Protein AF-A0A3P1XQ12-F1 (afdb_monomer)

Structure (mmCIF, N/CA/C/O backbone):
data_AF-A0A3P1XQ12-F1
#
_entry.id   AF-A0A3P1XQ12-F1
#
loop_
_atom_site.group_PDB
_atom_site.id
_atom_site.type_symbol
_atom_site.label_atom_id
_atom_site.label_alt_id
_atom_site.label_comp_id
_atom_site.label_asym_id
_atom_site.label_entity_id
_atom_site.label_seq_id
_atom_site.pdbx_PDB_ins_code
_atom_site.Cartn_x
_atom_site.Cartn_y
_atom_site.Cartn_z
_atom_site.occupancy
_atom_site.B_iso_or_equiv
_atom_site.auth_seq_id
_atom_site.auth_comp_id
_atom_site.auth_asym_id
_atom_site.auth_atom_id
_atom_site.pdbx_PDB_model_num
ATOM 1 N N . MET A 1 1 ? -6.387 -11.363 16.134 1.00 95.50 1 MET A N 1
ATOM 2 C CA . MET A 1 1 ? -5.221 -11.479 15.221 1.00 95.50 1 MET A CA 1
ATOM 3 C C . MET A 1 1 ? -5.037 -10.197 14.416 1.00 95.50 1 MET A C 1
ATOM 5 O O . MET A 1 1 ? -6.027 -9.654 13.941 1.00 95.50 1 MET A O 1
ATOM 9 N N . ASN A 1 2 ? -3.788 -9.773 14.189 1.00 98.44 2 ASN A N 1
ATOM 10 C CA . ASN A 1 2 ? -3.457 -8.636 13.323 1.00 98.44 2 ASN A CA 1
ATOM 11 C C . ASN A 1 2 ? -3.218 -9.061 11.865 1.00 98.44 2 ASN A C 1
ATOM 13 O O . ASN A 1 2 ? -2.573 -10.084 11.610 1.00 98.44 2 ASN A O 1
ATOM 17 N N . TYR A 1 3 ? -3.654 -8.237 10.912 1.00 98.69 3 TYR A N 1
ATOM 18 C CA . TYR A 1 3 ? -3.347 -8.382 9.486 1.00 98.69 3 TYR A CA 1
ATOM 19 C C . TYR A 1 3 ? -2.558 -7.191 8.955 1.00 98.69 3 TYR A C 1
ATOM 21 O O . TYR A 1 3 ? -2.768 -6.058 9.377 1.00 98.69 3 TYR A O 1
ATOM 29 N N . LEU A 1 4 ? -1.674 -7.453 7.996 1.00 98.75 4 LEU A N 1
ATOM 30 C CA . LEU A 1 4 ? -0.957 -6.433 7.239 1.00 98.75 4 LEU A CA 1
ATOM 31 C C . LEU A 1 4 ? -1.316 -6.592 5.761 1.00 98.75 4 LEU A C 1
ATOM 33 O O . LEU A 1 4 ? -0.839 -7.520 5.110 1.00 98.75 4 LEU A O 1
ATOM 37 N N . PHE A 1 5 ? -2.161 -5.710 5.238 1.00 98.75 5 PHE A N 1
ATOM 38 C CA . PHE A 1 5 ? -2.449 -5.641 3.809 1.00 98.75 5 PHE A CA 1
ATOM 39 C C . PHE A 1 5 ? -1.420 -4.746 3.144 1.00 98.75 5 PHE A C 1
ATOM 41 O O . PHE A 1 5 ? -1.256 -3.587 3.515 1.00 98.75 5 PHE A O 1
ATOM 48 N N . VAL A 1 6 ? -0.704 -5.318 2.186 1.00 98.75 6 VAL A N 1
ATOM 49 C CA . VAL A 1 6 ? 0.365 -4.652 1.452 1.00 98.75 6 VAL A CA 1
ATOM 50 C C . VAL A 1 6 ? -0.126 -4.393 0.042 1.00 98.75 6 VAL A C 1
ATOM 52 O O . VAL A 1 6 ? -0.448 -5.343 -0.674 1.00 98.75 6 VAL A O 1
ATOM 55 N N . ASP A 1 7 ? -0.137 -3.132 -0.367 1.00 98.50 7 ASP A N 1
ATOM 56 C CA . ASP A 1 7 ? -0.294 -2.775 -1.773 1.00 98.50 7 ASP A CA 1
ATOM 57 C C . ASP A 1 7 ? 0.992 -3.148 -2.522 1.00 98.50 7 ASP A C 1
ATOM 59 O O . ASP A 1 7 ? 2.046 -2.514 -2.387 1.00 98.50 7 ASP A O 1
ATOM 63 N N . GLY A 1 8 ? 0.922 -4.248 -3.270 1.00 98.19 8 GLY A N 1
ATOM 64 C CA . GLY A 1 8 ? 2.085 -4.850 -3.902 1.00 98.19 8 GLY A CA 1
ATOM 65 C C . GLY A 1 8 ? 2.679 -3.976 -5.004 1.00 98.19 8 GLY A C 1
ATOM 66 O O . GLY A 1 8 ? 3.902 -3.902 -5.149 1.00 98.19 8 GLY A O 1
ATOM 67 N N . ASN A 1 9 ? 1.838 -3.293 -5.779 1.00 97.00 9 ASN A N 1
ATOM 68 C CA . ASN A 1 9 ? 2.320 -2.426 -6.846 1.00 97.00 9 ASN A CA 1
ATOM 69 C C . ASN A 1 9 ? 2.930 -1.147 -6.253 1.00 97.00 9 ASN A C 1
ATOM 71 O O . ASN A 1 9 ? 4.055 -0.798 -6.614 1.00 97.00 9 ASN A O 1
ATOM 75 N N . SER A 1 10 ? 2.258 -0.512 -5.287 1.00 97.19 10 SER A N 1
ATOM 76 C CA . SER A 1 10 ? 2.761 0.690 -4.608 1.00 97.19 10 SER A CA 1
ATOM 77 C C . SER A 1 10 ? 4.102 0.446 -3.903 1.00 97.19 10 SER A C 1
ATOM 79 O O . SER A 1 10 ? 5.071 1.174 -4.142 1.00 97.19 10 SER A O 1
ATOM 81 N N . LEU A 1 11 ? 4.225 -0.641 -3.126 1.00 98.25 11 LEU A N 1
ATOM 82 C CA . LEU A 1 11 ? 5.488 -1.009 -2.468 1.00 98.25 11 LEU A CA 1
ATOM 83 C C . LEU A 1 11 ? 6.595 -1.351 -3.476 1.00 98.25 11 LEU A C 1
ATOM 85 O O . LEU A 1 11 ? 7.761 -0.997 -3.277 1.00 98.25 11 LEU A O 1
ATOM 89 N N . GLY A 1 12 ? 6.234 -2.031 -4.563 1.00 98.06 12 GLY A N 1
ATOM 90 C CA . GLY A 1 12 ? 7.145 -2.357 -5.653 1.00 98.06 12 GLY A CA 1
ATOM 91 C C . GLY A 1 12 ? 7.743 -1.118 -6.315 1.00 98.06 12 GLY A C 1
ATOM 92 O O . GLY A 1 12 ? 8.967 -0.995 -6.404 1.00 98.06 12 GLY A O 1
ATOM 93 N N . TYR A 1 13 ? 6.893 -0.172 -6.721 1.00 97.06 13 TYR A N 1
ATOM 94 C CA . TYR A 1 13 ? 7.322 1.087 -7.333 1.00 97.06 13 TYR A CA 1
ATOM 95 C C . TYR A 1 13 ? 8.114 1.967 -6.366 1.00 97.06 13 TYR A C 1
ATOM 97 O O . TYR A 1 13 ? 9.082 2.605 -6.783 1.00 97.06 13 TYR A O 1
ATOM 105 N N . TYR A 1 14 ? 7.752 1.982 -5.080 1.00 96.94 14 TYR A N 1
ATOM 106 C CA . TYR A 1 14 ? 8.503 2.708 -4.054 1.00 96.94 14 TYR A CA 1
ATOM 107 C C . TYR A 1 14 ? 9.962 2.239 -3.988 1.00 96.94 14 TYR A C 1
ATOM 109 O O . TYR A 1 14 ? 10.889 3.046 -4.061 1.00 96.94 14 TYR A O 1
ATOM 117 N N . HIS A 1 15 ? 10.188 0.925 -3.924 1.00 97.69 15 HIS A N 1
ATOM 118 C CA . HIS A 1 15 ? 11.549 0.397 -3.865 1.00 97.69 15 HIS A CA 1
ATOM 119 C C . HIS A 1 15 ? 12.280 0.419 -5.206 1.00 97.69 15 HIS A C 1
ATOM 121 O O . HIS A 1 15 ? 13.503 0.517 -5.222 1.00 97.69 15 HIS A O 1
ATOM 127 N N . GLN A 1 16 ? 11.565 0.397 -6.330 1.00 97.62 16 GLN A N 1
ATOM 128 C CA . GLN A 1 16 ? 12.182 0.538 -7.648 1.00 97.62 16 GLN A CA 1
ATOM 129 C C . GLN A 1 16 ? 12.865 1.899 -7.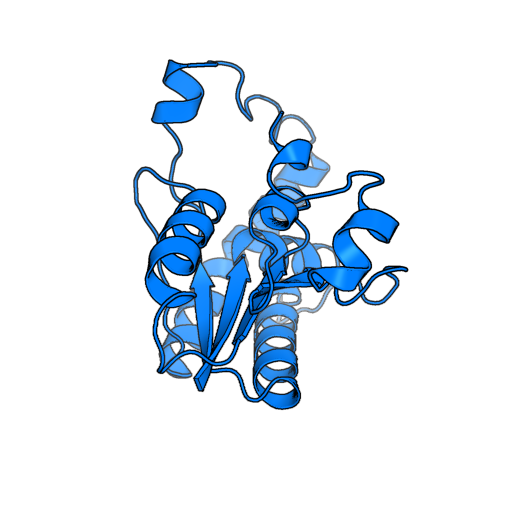857 1.00 97.62 16 GLN A C 1
ATOM 131 O O . GLN A 1 16 ? 13.839 1.986 -8.611 1.00 97.62 16 GLN A O 1
ATOM 136 N N . GLN A 1 17 ? 12.359 2.930 -7.177 1.00 95.12 17 GLN A N 1
ATOM 137 C CA . GLN A 1 17 ? 12.887 4.297 -7.169 1.00 95.12 17 GLN A CA 1
ATOM 138 C C . GLN A 1 17 ? 13.966 4.530 -6.099 1.00 95.12 17 GLN A C 1
ATOM 140 O O . GLN A 1 17 ? 14.513 5.624 -6.014 1.00 95.12 17 GLN A O 1
ATOM 145 N N . SER A 1 18 ? 14.268 3.527 -5.268 1.00 94.31 18 SER A N 1
ATOM 146 C CA . SER A 1 18 ? 15.368 3.602 -4.300 1.00 94.31 18 SER A CA 1
ATOM 147 C C . SER A 1 18 ? 16.733 3.464 -4.985 1.00 94.31 18 SER A C 1
ATOM 149 O O . SER A 1 18 ? 16.817 3.157 -6.179 1.00 94.31 18 SER A O 1
ATOM 151 N N . ASP A 1 19 ? 17.805 3.634 -4.206 1.00 95.06 19 ASP A N 1
ATOM 152 C CA . ASP A 1 19 ? 19.175 3.388 -4.660 1.00 95.06 19 ASP A CA 1
ATOM 153 C C . ASP A 1 19 ? 19.294 2.036 -5.372 1.00 95.06 19 ASP A C 1
ATOM 155 O O . ASP A 1 19 ? 18.818 1.000 -4.892 1.00 95.06 19 ASP A O 1
ATOM 159 N N . LYS A 1 20 ? 19.929 2.058 -6.546 1.00 95.12 20 LYS A N 1
ATOM 160 C CA . LYS A 1 20 ? 20.020 0.891 -7.420 1.00 95.12 20 LYS A CA 1
ATOM 161 C C . LYS A 1 20 ? 20.898 -0.186 -6.798 1.00 95.12 20 LYS A C 1
ATOM 163 O O . LYS A 1 20 ? 22.052 0.052 -6.446 1.00 95.12 20 LYS A O 1
ATOM 168 N N . LEU A 1 21 ? 20.357 -1.396 -6.730 1.00 97.56 21 LEU A N 1
ATOM 169 C CA . LEU A 1 21 ? 21.072 -2.601 -6.326 1.00 97.56 21 LEU A CA 1
ATOM 170 C C . LEU A 1 21 ? 21.120 -3.542 -7.520 1.00 97.56 21 LEU A C 1
ATOM 172 O O . LEU A 1 21 ? 20.145 -3.632 -8.259 1.00 97.56 21 LEU A O 1
ATOM 176 N N . HIS A 1 22 ? 22.220 -4.271 -7.681 1.00 96.50 22 HIS A N 1
ATOM 177 C CA . HIS A 1 22 ? 22.426 -5.136 -8.838 1.00 96.50 22 HIS A CA 1
ATOM 178 C C . HIS A 1 22 ? 22.827 -6.550 -8.423 1.00 96.50 22 HIS A C 1
ATOM 180 O O . HIS A 1 22 ? 23.546 -6.748 -7.442 1.00 96.50 22 HIS A O 1
ATOM 186 N N . ASN A 1 23 ? 22.383 -7.527 -9.208 1.00 95.44 23 ASN A N 1
ATOM 187 C CA . ASN A 1 23 ? 22.924 -8.879 -9.236 1.00 95.44 23 ASN A CA 1
ATOM 188 C C . ASN A 1 23 ? 23.320 -9.201 -10.684 1.00 95.44 23 ASN A C 1
ATOM 190 O O . ASN A 1 23 ? 22.462 -9.523 -11.510 1.00 95.44 23 ASN A O 1
ATOM 194 N N . GLY A 1 24 ? 24.608 -9.054 -11.002 1.00 94.56 24 GLY A N 1
ATOM 195 C CA . GLY A 1 24 ? 25.057 -8.968 -12.393 1.00 94.56 24 GLY A CA 1
ATOM 196 C C . GLY A 1 24 ? 24.428 -7.754 -13.083 1.00 94.56 24 GLY A C 1
ATOM 197 O O . GLY A 1 24 ? 24.399 -6.670 -12.512 1.00 94.56 24 GLY A O 1
ATOM 198 N N . GLU A 1 25 ? 23.870 -7.959 -14.274 1.00 92.62 25 GLU A N 1
ATOM 199 C CA . GLU A 1 25 ? 23.208 -6.907 -15.066 1.00 92.62 25 GLU A CA 1
ATOM 200 C C . GLU A 1 25 ? 21.772 -6.591 -14.604 1.00 92.62 25 GLU A C 1
ATOM 202 O O . GLU A 1 25 ? 21.144 -5.658 -15.098 1.00 92.62 25 GLU A O 1
ATOM 207 N N . MET A 1 26 ? 21.207 -7.380 -13.683 1.00 94.69 26 MET A N 1
ATOM 208 C CA . MET A 1 26 ? 19.815 -7.225 -13.261 1.00 94.69 26 MET A CA 1
ATOM 209 C C . MET A 1 26 ? 19.703 -6.309 -12.039 1.00 94.69 26 MET A C 1
ATOM 211 O O . MET A 1 26 ? 20.304 -6.576 -10.997 1.00 94.69 26 MET A O 1
ATOM 215 N N . GLU A 1 27 ? 18.860 -5.280 -12.141 1.00 96.88 27 GLU A N 1
ATOM 216 C CA . GLU A 1 27 ? 18.399 -4.494 -10.994 1.00 96.88 27 GLU A 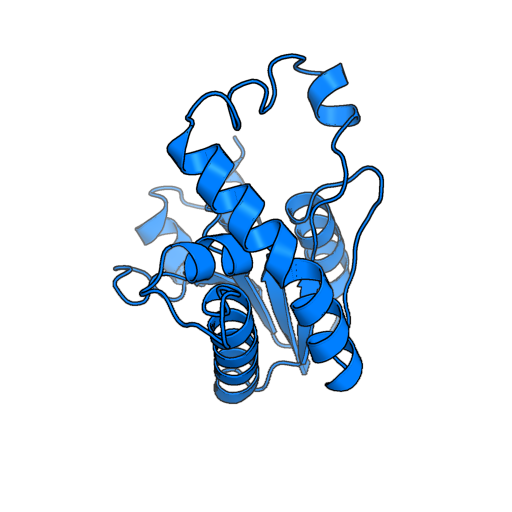CA 1
ATOM 217 C C . GLU A 1 27 ? 17.596 -5.366 -10.007 1.00 96.88 27 GLU A C 1
ATOM 219 O O . GLU A 1 27 ? 16.730 -6.148 -10.410 1.00 96.88 27 GLU A O 1
ATOM 224 N N . VAL A 1 28 ? 17.859 -5.223 -8.705 1.00 97.94 28 VAL A N 1
ATOM 225 C CA . VAL A 1 28 ? 17.236 -6.030 -7.633 1.00 97.94 28 VAL A CA 1
ATOM 226 C C . VAL A 1 28 ? 16.734 -5.208 -6.439 1.00 97.94 28 VAL A C 1
ATOM 228 O O . VAL A 1 28 ? 16.278 -5.783 -5.447 1.00 97.94 28 VAL A O 1
ATOM 231 N N . GLN A 1 29 ? 16.796 -3.873 -6.494 1.00 98.31 29 GLN A N 1
ATOM 232 C CA . GLN A 1 29 ? 16.386 -3.005 -5.380 1.00 98.31 29 GLN A CA 1
ATOM 233 C C . GLN A 1 29 ? 14.904 -3.133 -5.018 1.00 98.31 29 GLN A C 1
ATOM 235 O O . GLN A 1 29 ? 14.579 -3.146 -3.828 1.00 98.31 29 GLN A O 1
ATOM 240 N N . ALA A 1 30 ? 14.014 -3.301 -6.003 1.00 98.38 30 ALA A N 1
ATOM 241 C CA . ALA A 1 30 ? 12.595 -3.504 -5.737 1.00 98.38 30 ALA A CA 1
ATOM 242 C C . ALA A 1 30 ? 12.385 -4.842 -5.031 1.00 98.38 30 ALA A C 1
ATOM 244 O O . ALA A 1 30 ? 11.727 -4.895 -3.998 1.00 98.38 30 ALA A O 1
ATOM 245 N N . ALA A 1 31 ? 13.015 -5.908 -5.527 1.00 98.38 31 ALA A N 1
ATOM 246 C CA . ALA A 1 31 ? 12.926 -7.236 -4.933 1.00 98.38 31 ALA A CA 1
ATOM 247 C C . ALA A 1 31 ? 13.454 -7.275 -3.488 1.00 98.38 31 ALA A C 1
ATOM 249 O O . ALA A 1 31 ? 12.773 -7.764 -2.583 1.00 98.38 31 ALA A O 1
ATOM 250 N N . PHE A 1 32 ? 14.644 -6.717 -3.259 1.00 98.25 32 PHE A N 1
ATOM 251 C CA . PHE A 1 32 ? 15.268 -6.661 -1.940 1.00 98.25 32 PHE A CA 1
ATOM 252 C C . PHE A 1 32 ? 14.466 -5.799 -0.959 1.00 98.25 32 PHE A C 1
ATOM 254 O O . PHE A 1 32 ? 14.154 -6.236 0.155 1.00 98.25 32 PHE A O 1
ATOM 261 N N . GLY A 1 33 ? 14.113 -4.581 -1.378 1.00 98.00 33 GLY A N 1
ATOM 262 C CA . GLY A 1 33 ? 13.361 -3.631 -0.572 1.00 98.00 33 GLY A CA 1
ATOM 263 C C . GLY A 1 33 ? 11.988 -4.169 -0.187 1.00 98.00 33 GLY A C 1
ATOM 264 O O . GLY A 1 33 ? 11.644 -4.156 0.993 1.00 98.00 33 GLY A O 1
ATOM 265 N N . PHE A 1 34 ? 11.259 -4.745 -1.147 1.00 98.62 34 PHE A N 1
ATOM 266 C CA . PHE A 1 34 ? 9.925 -5.302 -0.937 1.00 98.62 34 PHE A CA 1
ATOM 267 C C . PHE A 1 34 ? 9.915 -6.350 0.181 1.00 98.62 34 PHE A C 1
ATOM 269 O O . PHE A 1 34 ? 9.205 -6.197 1.176 1.00 98.62 34 PHE A O 1
ATOM 276 N N . VAL A 1 35 ? 10.754 -7.387 0.072 1.00 98.25 35 VAL A N 1
ATOM 277 C CA . VAL A 1 35 ? 10.815 -8.465 1.076 1.00 98.25 35 VAL A CA 1
ATOM 278 C C . VAL A 1 35 ? 11.252 -7.916 2.437 1.00 98.25 35 VAL A C 1
ATOM 280 O O . VAL A 1 35 ? 10.681 -8.276 3.470 1.00 98.25 35 VAL A O 1
ATOM 283 N N . LYS A 1 36 ? 12.238 -7.006 2.454 1.00 97.81 36 LYS A N 1
ATOM 284 C CA . LYS A 1 36 ? 12.715 -6.352 3.680 1.00 97.81 36 LYS A CA 1
ATOM 285 C C . LYS A 1 36 ? 11.595 -5.574 4.375 1.00 97.81 36 LYS A C 1
ATOM 287 O O . LYS A 1 36 ? 11.471 -5.670 5.597 1.00 97.81 36 LYS A O 1
ATOM 292 N N . ASN A 1 37 ? 10.801 -4.816 3.622 1.00 97.50 37 ASN A N 1
ATOM 293 C CA . ASN A 1 37 ? 9.751 -3.956 4.158 1.00 97.50 37 ASN A CA 1
ATOM 294 C C . ASN A 1 37 ? 8.571 -4.781 4.688 1.00 97.50 37 ASN A C 1
ATOM 296 O O . ASN A 1 37 ? 8.191 -4.606 5.846 1.00 97.50 37 ASN A O 1
ATOM 300 N N . VAL A 1 38 ? 8.094 -5.769 3.917 1.00 98.50 38 VAL A N 1
ATOM 301 C CA . VAL A 1 38 ? 7.038 -6.693 4.371 1.00 98.50 38 VAL A CA 1
ATOM 302 C C . VAL A 1 38 ? 7.459 -7.411 5.652 1.00 98.50 38 VAL A C 1
ATOM 304 O O . VAL A 1 38 ? 6.701 -7.426 6.621 1.00 98.50 38 VAL A O 1
ATOM 307 N N . ARG A 1 39 ? 8.687 -7.950 5.706 1.00 98.06 39 ARG A N 1
ATOM 308 C CA . ARG A 1 39 ? 9.207 -8.620 6.909 1.00 98.06 39 ARG A CA 1
ATOM 309 C C . ARG A 1 39 ? 9.257 -7.676 8.109 1.00 98.06 39 ARG A C 1
ATOM 311 O O . ARG A 1 39 ? 8.862 -8.072 9.202 1.00 98.06 39 ARG A O 1
ATOM 318 N N . ARG A 1 40 ? 9.760 -6.450 7.918 1.00 97.56 40 ARG A N 1
ATOM 319 C CA . ARG A 1 40 ? 9.860 -5.443 8.985 1.00 97.56 40 ARG A CA 1
ATOM 320 C C . ARG A 1 40 ? 8.485 -5.167 9.581 1.00 97.56 40 ARG A C 1
ATOM 322 O O . ARG A 1 40 ? 8.326 -5.365 10.780 1.00 97.56 40 ARG A O 1
ATOM 329 N N . TYR A 1 41 ? 7.513 -4.760 8.763 1.00 97.88 41 TYR A N 1
ATOM 330 C CA . TYR A 1 41 ? 6.181 -4.385 9.246 1.00 97.88 41 TYR A CA 1
ATOM 331 C C . TYR A 1 41 ? 5.409 -5.566 9.826 1.00 97.88 41 TYR A C 1
ATOM 333 O O . TYR A 1 41 ? 4.828 -5.427 10.897 1.00 97.88 41 TYR A O 1
ATOM 341 N N . ALA A 1 42 ? 5.470 -6.745 9.201 1.00 98.12 42 ALA A N 1
ATOM 342 C CA . ALA A 1 42 ? 4.864 -7.948 9.768 1.00 98.12 42 ALA A CA 1
ATOM 343 C C . ALA A 1 42 ? 5.432 -8.261 11.165 1.00 98.12 42 ALA A C 1
ATOM 345 O O . ALA A 1 42 ? 4.679 -8.599 12.077 1.00 98.12 42 ALA A O 1
ATOM 346 N N . SER A 1 43 ? 6.747 -8.091 11.350 1.00 97.88 43 SER A N 1
ATOM 347 C CA . SER A 1 43 ? 7.412 -8.324 12.634 1.00 97.88 43 SER A CA 1
ATOM 348 C C . SER A 1 43 ? 7.036 -7.288 13.691 1.00 97.88 43 SER A C 1
ATOM 350 O O . SER A 1 43 ? 6.704 -7.682 14.803 1.00 97.88 43 SER A O 1
ATOM 352 N N . ILE A 1 44 ? 7.112 -5.988 13.383 1.00 97.44 44 ILE A N 1
ATOM 353 C CA . ILE A 1 44 ? 6.876 -4.934 14.387 1.00 97.44 44 ILE A CA 1
ATOM 354 C C . ILE A 1 44 ? 5.398 -4.803 14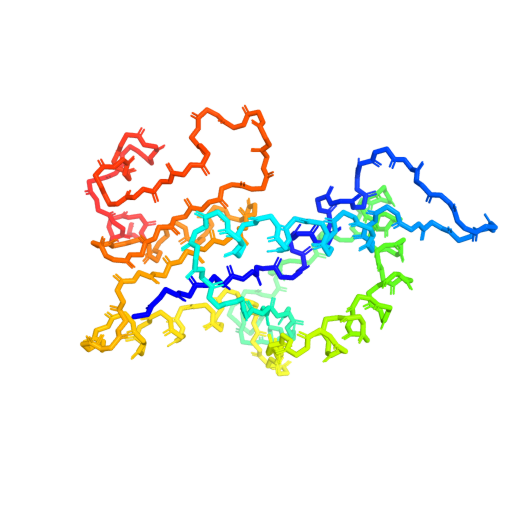.774 1.00 97.44 44 ILE A C 1
ATOM 356 O O . ILE A 1 44 ? 5.098 -4.405 15.892 1.00 97.44 44 ILE A O 1
ATOM 360 N N . LEU A 1 45 ? 4.480 -5.159 13.871 1.00 97.69 45 LEU A N 1
ATOM 361 C CA . LEU A 1 45 ? 3.033 -5.099 14.102 1.00 97.69 45 LEU A CA 1
ATOM 362 C C . LEU A 1 45 ? 2.456 -6.438 14.584 1.00 97.69 45 LEU A C 1
ATOM 364 O O . LEU A 1 45 ? 1.248 -6.543 14.803 1.00 97.69 45 LEU A O 1
ATOM 368 N N . HIS A 1 46 ? 3.292 -7.478 14.695 1.00 98.00 46 HIS A N 1
ATOM 369 C CA . HIS A 1 46 ? 2.866 -8.856 14.959 1.00 98.00 46 HIS A CA 1
ATOM 370 C C . HIS A 1 46 ? 1.703 -9.293 14.048 1.00 98.00 46 HIS A C 1
ATOM 372 O O . HIS A 1 46 ? 0.738 -9.919 14.486 1.00 98.00 46 HIS A O 1
ATOM 378 N N . ALA A 1 47 ? 1.781 -8.912 12.772 1.00 98.31 47 ALA A N 1
ATOM 379 C CA . ALA A 1 47 ? 0.684 -8.995 11.820 1.00 98.31 47 ALA A CA 1
ATOM 380 C C . ALA A 1 47 ? 0.959 -10.030 10.732 1.00 98.31 47 ALA A C 1
ATOM 382 O O . ALA A 1 47 ? 2.073 -10.133 10.214 1.00 98.31 47 ALA A O 1
ATOM 383 N N . ARG A 1 48 ? -0.078 -10.774 10.337 1.00 98.31 48 ARG A N 1
ATOM 384 C CA . ARG A 1 48 ? -0.001 -11.706 9.211 1.00 98.31 48 ARG A CA 1
ATOM 385 C C . ARG A 1 48 ? -0.066 -10.924 7.892 1.00 98.31 48 ARG A C 1
ATOM 387 O O . ARG A 1 48 ? -1.104 -10.314 7.625 1.00 98.31 48 ARG A O 1
ATOM 394 N N . PRO A 1 49 ? 0.987 -10.945 7.054 1.00 98.50 49 PRO A N 1
ATOM 395 C CA . PRO A 1 49 ? 0.980 -10.209 5.800 1.00 98.50 49 PRO A CA 1
ATOM 396 C C . PRO A 1 49 ? 0.105 -10.883 4.739 1.00 98.50 49 PRO A C 1
ATOM 398 O O . PRO A 1 49 ? 0.053 -12.113 4.629 1.00 98.50 49 PRO A O 1
ATOM 401 N N . MET A 1 50 ? -0.540 -10.053 3.927 1.00 98.50 50 MET A N 1
ATOM 402 C CA . MET A 1 50 ? -1.226 -10.416 2.695 1.00 98.50 50 MET A CA 1
ATOM 403 C C . MET A 1 50 ? -0.936 -9.343 1.649 1.00 98.50 50 MET A C 1
ATOM 405 O O . MET A 1 50 ? -1.094 -8.156 1.921 1.00 98.50 50 MET A O 1
ATOM 409 N N . ILE A 1 51 ? -0.498 -9.756 0.464 1.00 98.75 51 ILE A N 1
ATOM 410 C CA . ILE A 1 51 ? -0.172 -8.827 -0.620 1.00 98.75 51 ILE A CA 1
ATOM 411 C C . ILE A 1 51 ? -1.345 -8.758 -1.586 1.00 98.75 51 ILE A C 1
ATOM 413 O O . ILE A 1 51 ? -1.834 -9.795 -2.040 1.00 98.75 51 ILE A O 1
ATOM 417 N N . LEU A 1 52 ? -1.764 -7.540 -1.905 1.00 98.56 52 LEU A N 1
ATOM 418 C CA . LEU A 1 52 ? -2.817 -7.242 -2.863 1.00 98.56 52 LEU A CA 1
ATOM 419 C C . LEU A 1 52 ? -2.159 -6.667 -4.117 1.00 98.56 52 LEU A C 1
ATOM 421 O O . LEU A 1 52 ? -1.414 -5.691 -4.045 1.00 98.56 52 LEU A O 1
ATOM 425 N N . TRP A 1 53 ? -2.377 -7.316 -5.254 1.00 97.88 53 TRP A N 1
ATOM 426 C CA . TRP A 1 53 ? -1.802 -6.933 -6.537 1.00 97.88 53 TRP A CA 1
ATOM 427 C C . TRP A 1 53 ? -2.875 -6.349 -7.448 1.00 97.88 53 TRP A C 1
ATOM 429 O O . TRP A 1 53 ? -3.988 -6.875 -7.499 1.00 97.88 53 TRP A O 1
ATOM 439 N N . ASP A 1 54 ? -2.505 -5.332 -8.226 1.00 94.81 54 ASP A N 1
ATOM 440 C CA . ASP A 1 54 ? -3.390 -4.793 -9.257 1.00 94.81 54 ASP A CA 1
ATOM 441 C C . ASP A 1 54 ? -3.708 -5.839 -10.324 1.00 94.81 54 ASP A C 1
ATOM 443 O O . ASP A 1 54 ? -2.805 -6.445 -10.921 1.00 94.81 54 ASP A O 1
ATOM 447 N N . GLY A 1 55 ? -5.004 -5.994 -10.578 1.00 90.88 55 GLY A N 1
ATOM 448 C CA . GLY A 1 55 ? -5.552 -6.531 -11.809 1.00 90.88 55 GLY A CA 1
ATOM 449 C C . GLY A 1 55 ? -5.776 -5.462 -12.868 1.00 90.88 55 GLY A C 1
ATOM 450 O O . GLY A 1 55 ? -5.161 -4.396 -12.864 1.00 90.88 55 GLY A O 1
ATOM 451 N N . PHE A 1 56 ? -6.689 -5.758 -13.787 1.00 81.88 56 PHE A N 1
ATOM 452 C CA . PHE A 1 56 ? -7.183 -4.801 -14.766 1.00 81.88 56 PHE A CA 1
ATOM 453 C C . PHE A 1 56 ? -8.484 -4.156 -14.272 1.00 81.88 56 PHE A C 1
ATOM 455 O O . PHE A 1 56 ? -9.227 -4.770 -13.518 1.00 81.88 56 PHE A O 1
ATOM 462 N N . SER A 1 57 ? -8.774 -2.923 -14.690 1.00 75.44 57 SER A N 1
ATOM 463 C CA . SER A 1 57 ? -9.890 -2.121 -14.161 1.00 75.44 57 SER A CA 1
ATOM 464 C C . SER A 1 57 ? -10.830 -1.685 -15.286 1.00 75.44 57 SER A C 1
ATOM 466 O O . SER A 1 57 ? -10.963 -0.497 -15.583 1.00 75.44 57 SER A O 1
ATOM 468 N N . ASP A 1 58 ? -11.463 -2.658 -15.948 1.00 76.38 58 ASP A N 1
ATOM 469 C CA . ASP A 1 58 ? -12.373 -2.391 -17.077 1.00 76.38 58 ASP A CA 1
ATOM 470 C C . ASP A 1 58 ? -13.563 -1.531 -16.639 1.00 76.38 58 ASP A C 1
ATOM 472 O O . ASP A 1 58 ? -13.873 -0.524 -17.266 1.00 76.38 58 ASP A O 1
ATOM 476 N N . LYS A 1 59 ? -14.131 -1.828 -15.464 1.00 84.69 59 LYS A N 1
ATOM 477 C CA . LYS A 1 59 ? -15.298 -1.115 -14.925 1.00 84.69 59 LYS A CA 1
ATOM 478 C C . LYS A 1 59 ? -15.064 0.390 -14.789 1.00 84.69 59 LYS A C 1
ATOM 480 O O . LYS A 1 59 ? -15.941 1.174 -15.122 1.00 84.69 59 LYS A O 1
ATOM 485 N N . ARG A 1 60 ? -13.890 0.821 -14.306 1.00 87.06 60 ARG A N 1
ATOM 486 C CA . ARG A 1 60 ? -13.594 2.259 -14.161 1.00 87.06 60 ARG A CA 1
ATOM 487 C C . ARG A 1 60 ? -13.459 2.947 -15.517 1.00 87.06 60 ARG A C 1
ATOM 489 O O . ARG A 1 60 ? -13.894 4.085 -15.645 1.00 87.06 60 ARG A O 1
ATOM 496 N N . ARG A 1 61 ? -12.911 2.254 -16.519 1.00 85.62 61 ARG A N 1
ATOM 497 C CA . ARG A 1 61 ? -12.802 2.759 -17.895 1.00 85.62 61 ARG A CA 1
ATOM 498 C C . ARG A 1 61 ? -14.151 2.805 -18.608 1.00 85.62 61 ARG A C 1
ATOM 500 O O . ARG A 1 61 ? -14.366 3.719 -19.395 1.00 85.62 61 ARG A O 1
ATOM 507 N N . ASP A 1 62 ? -15.069 1.898 -18.281 1.00 88.12 62 ASP A N 1
ATOM 508 C CA . ASP A 1 62 ? -16.446 1.953 -18.785 1.00 88.12 62 ASP A CA 1
ATOM 509 C C . ASP A 1 62 ? -17.169 3.226 -18.307 1.00 88.12 62 ASP A C 1
ATOM 511 O O . ASP A 1 62 ? -17.910 3.842 -19.071 1.00 88.12 62 ASP A O 1
ATOM 515 N N . PHE A 1 63 ? -16.933 3.651 -17.057 1.00 89.56 63 PHE A N 1
ATOM 516 C CA . PHE A 1 63 ? -17.505 4.890 -16.509 1.00 89.56 63 PHE A CA 1
ATOM 517 C C . PHE A 1 63 ? -16.739 6.151 -16.923 1.00 89.56 63 PHE A C 1
ATOM 519 O O . PHE A 1 63 ? -17.352 7.183 -17.196 1.00 89.56 63 PHE A O 1
ATOM 526 N N . TYR A 1 64 ? -15.409 6.088 -16.950 1.00 90.06 64 TYR A N 1
ATOM 527 C CA . TYR A 1 64 ? -14.535 7.198 -17.314 1.00 90.06 64 TYR A CA 1
ATOM 528 C C . TYR A 1 64 ? -13.381 6.686 -18.196 1.00 90.06 64 TYR A C 1
ATOM 530 O O . TYR A 1 64 ? -12.360 6.235 -17.673 1.00 90.06 64 TYR A O 1
ATOM 538 N N . PRO A 1 65 ? -13.513 6.748 -19.536 1.00 89.00 65 PRO A N 1
ATOM 539 C CA . PRO A 1 65 ? -12.550 6.148 -20.468 1.00 89.00 65 PRO A CA 1
ATOM 540 C C . PRO A 1 65 ? -11.106 6.643 -20.332 1.00 89.00 65 PRO A C 1
ATOM 542 O O . PRO A 1 65 ? -10.167 5.895 -20.594 1.00 89.00 65 PRO A O 1
ATOM 545 N N . GLU A 1 66 ? -10.912 7.881 -19.879 1.00 88.94 66 GLU A N 1
ATOM 546 C CA . GLU A 1 66 ? -9.587 8.480 -19.664 1.00 88.94 66 GLU A CA 1
ATOM 547 C C . GLU A 1 66 ? -8.935 8.036 -18.339 1.00 88.94 66 GLU A C 1
ATOM 549 O O . GLU A 1 66 ? -7.812 8.437 -18.014 1.00 88.94 66 GLU A O 1
ATOM 554 N N . TYR A 1 67 ? -9.602 7.175 -17.561 1.00 87.81 67 TYR A N 1
ATOM 555 C CA . TYR A 1 67 ? -9.088 6.680 -16.291 1.00 87.81 67 TYR A CA 1
ATOM 556 C C . TYR A 1 67 ? -7.729 5.986 -16.459 1.00 87.81 67 TYR A C 1
ATOM 558 O O . TYR A 1 67 ? -7.599 4.937 -17.101 1.00 87.81 67 TYR A O 1
ATOM 566 N N . LYS A 1 68 ? -6.706 6.579 -15.830 1.00 83.50 68 LYS A N 1
ATOM 567 C CA . LYS A 1 68 ? -5.296 6.157 -15.890 1.00 83.50 68 LYS A CA 1
ATOM 568 C C . LYS A 1 68 ? -4.700 6.134 -17.310 1.00 83.50 68 LYS A C 1
ATOM 570 O O . LYS A 1 68 ? -3.648 5.521 -17.481 1.00 83.50 68 LYS A O 1
ATOM 575 N N . ALA A 1 69 ? -5.310 6.800 -18.297 1.00 83.31 69 ALA A N 1
ATOM 576 C CA . ALA A 1 69 ? -4.837 6.788 -19.687 1.00 83.31 69 ALA A CA 1
ATOM 577 C C . ALA A 1 69 ? -3.405 7.339 -19.824 1.00 83.31 69 ALA A C 1
ATOM 579 O O . ALA A 1 69 ? -2.582 6.733 -20.498 1.00 83.31 69 ALA A O 1
ATOM 580 N N . ASN A 1 70 ? -3.076 8.391 -19.070 1.00 82.25 70 ASN A N 1
ATOM 581 C CA . ASN A 1 70 ? -1.795 9.101 -19.189 1.00 82.25 70 ASN A CA 1
ATOM 582 C C . ASN A 1 70 ? -0.687 8.550 -18.269 1.00 82.25 70 ASN A C 1
ATOM 584 O O . ASN A 1 70 ? 0.370 9.159 -18.113 1.00 82.25 70 ASN A O 1
ATOM 588 N N . ARG A 1 71 ? -0.909 7.415 -17.585 1.00 77.81 71 ARG A N 1
ATOM 589 C CA . ARG A 1 71 ? 0.052 6.893 -16.589 1.00 77.81 71 ARG A CA 1
ATOM 590 C C . ARG A 1 71 ? 1.374 6.414 -17.197 1.00 77.81 71 ARG A C 1
ATOM 592 O O . ARG A 1 71 ? 2.311 6.192 -16.427 1.00 77.81 71 ARG A O 1
ATOM 599 N N . ASP A 1 72 ? 1.424 6.206 -18.508 1.00 77.38 72 ASP A N 1
ATOM 600 C CA . ASP A 1 72 ? 2.589 5.704 -19.246 1.00 77.38 72 ASP A CA 1
ATOM 601 C C . ASP A 1 72 ? 3.146 6.728 -20.251 1.00 77.38 72 ASP A C 1
ATOM 603 O O . ASP A 1 72 ? 4.055 6.395 -21.013 1.00 77.38 72 ASP A O 1
ATOM 607 N N . ASP A 1 73 ? 2.635 7.964 -20.237 1.00 86.69 73 ASP A N 1
ATOM 608 C CA . ASP A 1 73 ? 3.069 9.024 -21.159 1.00 86.69 73 ASP A CA 1
ATOM 609 C C . ASP A 1 73 ? 4.450 9.579 -20.792 1.00 86.69 73 ASP A C 1
ATOM 611 O O . ASP A 1 73 ? 5.199 10.023 -21.661 1.00 86.69 73 ASP A O 1
ATOM 615 N N . ASP A 1 74 ? 4.803 9.528 -19.505 1.00 89.44 74 ASP A N 1
ATOM 616 C CA . ASP A 1 74 ? 6.116 9.922 -19.005 1.00 89.44 74 ASP A CA 1
ATOM 617 C C . ASP A 1 74 ? 7.142 8.782 -19.226 1.00 89.44 74 ASP A C 1
ATOM 619 O O . ASP A 1 74 ? 6.995 7.693 -18.648 1.00 89.44 74 ASP A O 1
ATOM 623 N N . PRO A 1 75 ? 8.203 9.006 -20.032 1.00 90.75 75 PRO A N 1
ATOM 624 C CA . PRO A 1 75 ? 9.231 8.002 -20.304 1.00 90.75 75 PRO A CA 1
ATOM 625 C C . PRO A 1 75 ? 9.965 7.494 -19.057 1.00 90.75 75 PRO A C 1
ATOM 627 O O . PRO A 1 75 ? 10.312 6.309 -18.996 1.00 90.75 75 PRO A O 1
ATOM 630 N N . ASP A 1 76 ? 10.190 8.351 -18.059 1.00 90.31 76 ASP A N 1
ATOM 631 C CA . ASP A 1 76 ? 10.893 7.974 -16.830 1.00 90.31 76 ASP A CA 1
ATOM 632 C C . ASP A 1 76 ? 10.011 7.066 -15.970 1.00 90.31 76 ASP A C 1
ATOM 634 O O . ASP A 1 76 ? 10.471 6.038 -15.456 1.00 90.31 76 ASP A O 1
ATOM 638 N N . MET A 1 77 ? 8.711 7.369 -15.899 1.00 88.81 77 MET A N 1
ATOM 639 C CA . MET A 1 77 ? 7.730 6.503 -15.241 1.00 88.81 77 MET A CA 1
ATOM 640 C C . MET A 1 77 ? 7.600 5.156 -15.944 1.00 88.81 77 MET A C 1
ATOM 642 O O . MET A 1 77 ? 7.542 4.117 -15.277 1.00 88.81 77 MET A O 1
ATOM 646 N N . LYS A 1 78 ? 7.599 5.145 -17.279 1.00 91.94 78 LYS A N 1
ATOM 647 C CA . LYS A 1 78 ? 7.568 3.908 -18.061 1.00 91.94 78 LYS A CA 1
ATOM 648 C C . LYS A 1 78 ? 8.798 3.042 -17.776 1.00 91.94 78 LYS A C 1
ATOM 650 O O . LYS A 1 78 ? 8.646 1.873 -17.424 1.00 91.94 78 LYS A O 1
ATOM 655 N N . LYS A 1 79 ? 10.002 3.621 -17.819 1.00 91.94 79 LYS A N 1
ATOM 656 C CA . LYS A 1 79 ? 11.256 2.913 -17.512 1.00 91.94 79 LYS A CA 1
ATOM 657 C C . LYS A 1 79 ? 11.280 2.380 -16.076 1.00 91.94 79 LYS A C 1
ATOM 659 O O . LYS A 1 79 ? 11.735 1.262 -15.830 1.00 91.94 79 LYS A O 1
ATOM 664 N N . MET A 1 80 ? 10.765 3.157 -15.122 1.00 94.25 80 MET A N 1
ATOM 665 C CA . MET A 1 80 ? 10.604 2.724 -13.733 1.00 94.25 80 MET A CA 1
ATOM 666 C C . MET A 1 80 ? 9.702 1.483 -13.652 1.00 94.25 80 MET A C 1
ATOM 668 O O . MET A 1 80 ? 10.114 0.468 -13.083 1.00 94.25 80 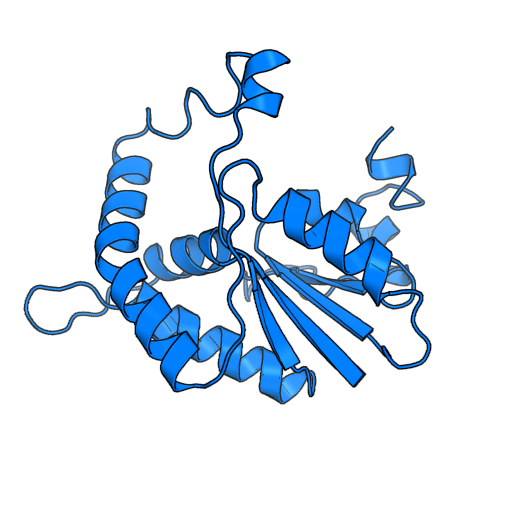MET A O 1
ATOM 672 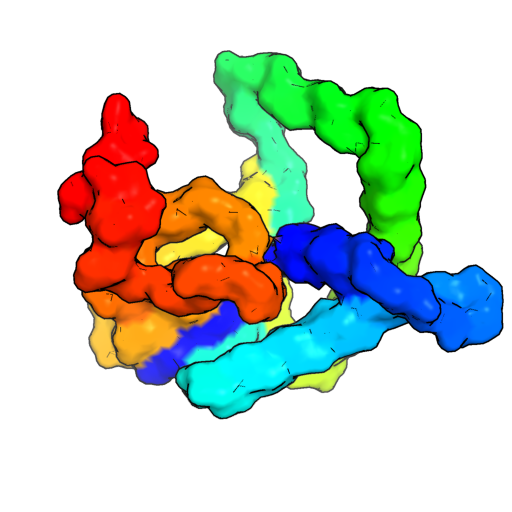N N . LYS A 1 81 ? 8.520 1.512 -14.282 1.00 94.19 81 LYS A N 1
ATOM 673 C CA . LYS A 1 81 ? 7.590 0.371 -14.298 1.00 94.19 81 LYS A CA 1
ATOM 674 C C . LYS A 1 81 ? 8.176 -0.856 -14.986 1.00 94.19 81 LYS A C 1
ATOM 676 O O . LYS A 1 81 ? 8.003 -1.958 -14.473 1.00 94.19 81 LYS A O 1
ATOM 681 N N . GLU A 1 82 ? 8.889 -0.686 -16.096 1.00 95.12 82 GLU A N 1
ATOM 682 C CA . GLU A 1 82 ? 9.576 -1.776 -16.800 1.00 95.12 82 GLU A CA 1
ATOM 683 C C . GLU A 1 82 ? 10.636 -2.439 -15.906 1.00 95.12 82 GLU A C 1
ATOM 685 O O . GLU A 1 82 ? 10.662 -3.666 -15.777 1.00 95.12 82 GLU A O 1
ATOM 690 N N . GLY A 1 83 ? 11.447 -1.643 -15.199 1.00 96.12 83 GLY A N 1
ATOM 691 C CA . GLY A 1 83 ? 12.431 -2.160 -14.245 1.00 96.12 83 GLY A CA 1
ATOM 692 C C . GLY A 1 83 ? 11.796 -2.919 -13.073 1.00 96.12 83 GLY A C 1
ATOM 693 O O . GLY A 1 83 ? 12.301 -3.968 -12.658 1.00 96.12 83 GLY A O 1
ATOM 694 N N . PHE A 1 84 ? 10.646 -2.451 -12.575 1.00 97.62 84 PHE A N 1
ATOM 695 C CA . PHE A 1 84 ? 9.864 -3.202 -11.591 1.00 97.62 84 PHE A CA 1
ATOM 696 C C . PHE A 1 84 ? 9.263 -4.484 -12.186 1.00 97.62 84 PHE A C 1
ATOM 698 O O . PHE A 1 84 ? 9.303 -5.535 -11.543 1.00 97.62 84 PHE A O 1
ATOM 705 N N . ALA A 1 85 ? 8.740 -4.435 -13.413 1.00 97.19 85 ALA A N 1
ATOM 706 C CA . ALA A 1 85 ? 8.119 -5.576 -14.082 1.00 97.19 85 ALA A CA 1
ATOM 707 C C . ALA A 1 85 ? 9.096 -6.748 -14.265 1.00 97.19 85 ALA A C 1
ATOM 709 O O . ALA A 1 85 ? 8.691 -7.900 -14.121 1.00 97.19 85 ALA A O 1
ATOM 710 N N . ILE A 1 86 ? 10.386 -6.469 -14.485 1.00 97.69 86 ILE A N 1
ATOM 711 C CA . ILE A 1 86 ? 11.451 -7.486 -14.530 1.00 97.69 86 ILE A CA 1
ATOM 712 C C . ILE A 1 86 ? 11.636 -8.172 -13.162 1.00 97.69 86 ILE A C 1
ATOM 714 O O . ILE A 1 86 ? 11.860 -9.382 -13.088 1.00 97.69 86 ILE A O 1
ATOM 718 N N . GLN A 1 87 ? 11.507 -7.425 -12.062 1.00 98.31 87 GLN A N 1
ATOM 719 C CA . GLN A 1 87 ? 11.697 -7.929 -10.695 1.00 98.31 87 GLN A CA 1
ATOM 720 C C . GLN A 1 87 ? 10.443 -8.593 -10.102 1.00 98.31 87 GLN A C 1
ATOM 722 O O . GLN A 1 87 ? 10.563 -9.518 -9.292 1.00 98.31 87 GLN A O 1
ATOM 727 N N . LYS A 1 88 ? 9.239 -8.171 -10.510 1.00 98.19 88 LYS A N 1
ATOM 728 C CA . LYS A 1 88 ? 7.954 -8.650 -9.968 1.00 98.19 88 LYS A CA 1
ATOM 729 C C . LYS A 1 88 ? 7.816 -10.184 -9.964 1.00 98.19 88 LYS A C 1
ATOM 731 O O . LYS A 1 88 ? 7.434 -10.714 -8.921 1.00 98.19 88 LYS A O 1
ATOM 736 N N . PRO A 1 89 ? 8.180 -10.944 -11.020 1.00 98.25 89 PRO A N 1
ATOM 737 C CA . PRO A 1 89 ? 8.115 -12.409 -10.993 1.00 98.25 89 PRO A CA 1
ATOM 738 C C . PRO A 1 89 ? 8.951 -13.054 -9.879 1.00 98.25 89 PRO A C 1
ATOM 740 O O . PRO A 1 89 ? 8.559 -14.085 -9.331 1.00 98.25 89 PRO A O 1
ATOM 743 N N . TYR A 1 90 ? 10.089 -12.455 -9.520 1.00 98.19 90 TYR A N 1
ATOM 744 C CA . TYR A 1 90 ? 10.930 -12.934 -8.423 1.00 98.19 90 TYR A CA 1
ATOM 745 C C . TYR A 1 90 ? 10.309 -12.608 -7.069 1.00 98.19 90 TYR A C 1
ATOM 747 O O . TYR A 1 90 ? 10.301 -13.468 -6.190 1.00 98.19 90 TYR A O 1
ATOM 755 N N . ILE A 1 91 ? 9.721 -11.417 -6.920 1.00 98.56 91 ILE A N 1
ATOM 756 C CA . ILE A 1 91 ? 8.964 -11.039 -5.718 1.00 98.56 91 ILE A CA 1
ATOM 757 C C . ILE A 1 91 ? 7.829 -12.035 -5.478 1.00 98.56 91 ILE A C 1
ATOM 759 O O . ILE A 1 91 ? 7.755 -12.613 -4.396 1.00 98.56 91 ILE A O 1
ATOM 763 N N . LEU A 1 92 ? 7.013 -12.319 -6.497 1.00 98.44 92 LEU A N 1
ATOM 764 C CA . LEU A 1 92 ? 5.920 -13.291 -6.399 1.00 98.44 92 LEU A CA 1
ATOM 765 C C . LEU A 1 92 ? 6.416 -14.656 -5.895 1.00 98.44 92 LEU A C 1
ATOM 767 O O . LEU A 1 92 ? 5.829 -15.221 -4.971 1.00 98.44 92 LEU A O 1
ATOM 771 N N . LYS A 1 93 ? 7.521 -15.171 -6.456 1.00 98.38 93 LYS A N 1
ATOM 772 C CA . LYS A 1 93 ? 8.124 -16.450 -6.040 1.00 98.38 93 LYS A CA 1
ATOM 773 C C . LYS A 1 93 ? 8.642 -16.411 -4.602 1.00 98.38 93 LYS A C 1
ATOM 775 O O . LYS A 1 93 ? 8.368 -17.338 -3.844 1.00 98.38 93 LYS A O 1
ATOM 780 N N . MET A 1 94 ? 9.362 -15.354 -4.219 1.00 98.31 94 MET A N 1
ATOM 781 C CA . MET A 1 94 ? 9.905 -15.203 -2.864 1.00 98.31 94 MET A CA 1
ATOM 782 C C . MET A 1 94 ? 8.791 -15.126 -1.820 1.00 98.31 94 MET A C 1
ATOM 784 O O . MET A 1 94 ? 8.849 -15.827 -0.815 1.00 98.31 94 MET A O 1
ATOM 788 N N . MET A 1 95 ? 7.753 -14.326 -2.068 1.00 98.50 95 MET A N 1
ATOM 789 C CA . MET A 1 95 ? 6.644 -14.172 -1.126 1.00 98.50 95 MET A CA 1
ATOM 790 C C . MET A 1 95 ? 5.833 -15.468 -0.982 1.00 98.50 95 MET A C 1
ATOM 792 O O . MET A 1 95 ? 5.480 -15.833 0.139 1.00 98.50 95 MET A O 1
ATOM 796 N N . THR A 1 96 ? 5.635 -16.221 -2.070 1.00 98.19 96 THR A N 1
ATOM 797 C CA . THR A 1 96 ? 5.051 -17.573 -2.009 1.00 98.19 96 THR A CA 1
ATOM 798 C C . THR A 1 96 ? 5.925 -18.532 -1.201 1.00 98.19 96 THR A C 1
ATOM 800 O O . THR A 1 96 ? 5.407 -19.248 -0.348 1.00 98.19 96 THR A O 1
ATOM 803 N N . ALA A 1 97 ? 7.244 -18.537 -1.420 1.00 98.19 97 ALA A N 1
ATOM 804 C CA . ALA A 1 97 ? 8.170 -19.400 -0.680 1.00 98.19 97 ALA A CA 1
ATOM 805 C C . ALA A 1 97 ? 8.207 -19.081 0.826 1.00 98.19 97 ALA A C 1
ATOM 807 O O . ALA A 1 97 ? 8.423 -19.972 1.642 1.00 98.19 97 ALA A O 1
ATOM 808 N N . LEU A 1 98 ? 7.948 -17.824 1.196 1.00 97.50 98 LEU A N 1
ATOM 809 C CA . LEU A 1 98 ? 7.803 -17.374 2.583 1.00 97.50 98 LEU A CA 1
ATOM 810 C C . LEU A 1 98 ? 6.417 -17.676 3.186 1.00 97.50 98 LEU A C 1
ATOM 812 O O . LEU A 1 98 ? 6.174 -17.334 4.342 1.00 97.50 98 LEU A O 1
ATOM 816 N N . GLY A 1 99 ? 5.500 -18.288 2.429 1.00 97.38 99 GLY A N 1
ATOM 817 C CA . GLY A 1 99 ? 4.145 -18.608 2.887 1.00 97.38 99 GLY A CA 1
ATOM 818 C C . GLY A 1 99 ? 3.220 -17.392 3.011 1.00 97.38 99 GLY A C 1
ATOM 819 O O . GLY A 1 99 ? 2.226 -17.445 3.738 1.00 97.38 99 GLY A O 1
ATOM 820 N N . VAL A 1 100 ? 3.537 -16.285 2.332 1.00 98.38 100 VAL A N 1
ATOM 821 C CA . VAL A 1 100 ? 2.711 -15.072 2.344 1.00 98.38 100 VAL A CA 1
ATOM 822 C C . VAL A 1 100 ? 1.596 -15.196 1.316 1.00 98.38 100 VAL A C 1
ATOM 824 O O . VAL A 1 100 ? 1.837 -15.489 0.146 1.00 98.38 100 VAL A O 1
ATOM 827 N N . ASN A 1 101 ? 0.362 -14.944 1.756 1.00 97.88 101 ASN A N 1
ATOM 828 C CA . ASN A 1 101 ? -0.800 -14.955 0.877 1.00 97.88 101 ASN A CA 1
ATOM 829 C C . ASN A 1 101 ? -0.734 -13.778 -0.101 1.00 97.88 101 ASN A C 1
ATOM 831 O O . ASN A 1 101 ? -0.459 -12.645 0.295 1.00 97.88 101 ASN A O 1
ATOM 835 N N . GLN A 1 102 ? -1.024 -14.049 -1.370 1.00 98.25 102 GLN A N 1
ATOM 836 C CA . GLN A 1 102 ? -1.006 -13.064 -2.447 1.00 98.25 102 GLN A CA 1
ATOM 837 C C . GLN A 1 102 ? -2.324 -13.144 -3.208 1.00 98.25 102 GLN A C 1
ATOM 839 O O . GLN A 1 102 ? -2.738 -14.237 -3.597 1.00 98.25 102 GLN A O 1
ATOM 844 N N . LEU A 1 103 ? -2.976 -12.004 -3.413 1.00 97.81 103 LEU A N 1
ATOM 845 C CA . LEU A 1 103 ? -4.256 -11.911 -4.103 1.00 97.81 103 LEU A CA 1
ATOM 846 C C . LEU A 1 103 ? -4.128 -11.005 -5.320 1.00 97.81 103 LEU A C 1
ATOM 848 O O . LEU A 1 103 ? -3.524 -9.939 -5.253 1.00 97.81 103 LEU A O 1
ATOM 852 N N . ILE A 1 104 ? -4.720 -11.451 -6.420 1.00 95.69 104 ILE A N 1
ATOM 853 C CA . ILE A 1 104 ? -4.901 -10.676 -7.641 1.00 95.69 104 ILE A CA 1
ATOM 854 C C . ILE A 1 104 ? -6.297 -10.991 -8.176 1.00 95.69 104 ILE A C 1
ATOM 856 O O . ILE A 1 104 ? -6.648 -12.159 -8.358 1.00 95.69 104 ILE A O 1
ATOM 860 N N . ALA A 1 105 ? -7.106 -9.960 -8.391 1.00 90.81 105 ALA A N 1
ATOM 861 C CA . ALA A 1 105 ? -8.333 -10.076 -9.169 1.00 90.81 105 ALA A CA 1
ATOM 862 C C . ALA A 1 105 ? -7.999 -9.778 -10.630 1.00 90.81 105 ALA A C 1
ATOM 864 O O . ALA A 1 105 ? -7.097 -8.999 -10.905 1.00 90.81 105 ALA A O 1
ATOM 865 N N . LYS A 1 106 ? -8.686 -10.403 -11.589 1.00 88.19 106 LYS A N 1
ATOM 866 C CA . LYS A 1 106 ? -8.443 -10.091 -13.009 1.00 88.19 106 LYS A CA 1
ATOM 867 C C . LYS A 1 106 ? -9.044 -8.742 -13.402 1.00 88.19 106 LYS A C 1
ATOM 869 O O . LYS A 1 106 ? -8.469 -8.060 -14.239 1.00 88.19 106 LYS A O 1
ATOM 874 N N . ASP A 1 107 ? -10.162 -8.388 -12.781 1.00 89.12 107 ASP A N 1
ATOM 875 C CA . ASP A 1 107 ? -11.039 -7.264 -13.115 1.00 89.12 107 ASP A CA 1
ATOM 876 C C . ASP A 1 107 ? -11.161 -6.231 -11.976 1.00 89.12 107 ASP A C 1
ATOM 878 O O . ASP A 1 107 ? -12.133 -5.470 -11.939 1.00 89.12 107 ASP A O 1
ATOM 882 N N . ALA A 1 108 ? -10.220 -6.233 -11.023 1.00 90.75 108 ALA A N 1
ATOM 883 C CA . ALA A 1 108 ? -10.200 -5.286 -9.913 1.00 90.75 108 ALA A CA 1
ATOM 884 C C . ALA A 1 108 ? -8.771 -4.878 -9.520 1.00 90.75 108 ALA A C 1
ATOM 886 O O . ALA A 1 1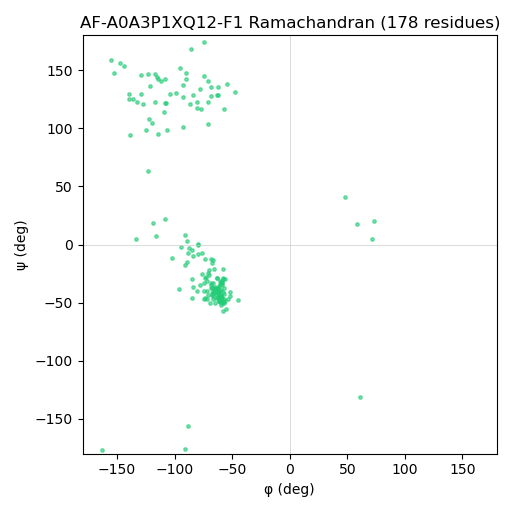08 ? -7.811 -5.630 -9.715 1.00 90.75 108 ALA A O 1
ATOM 887 N N . GLU A 1 109 ? -8.643 -3.683 -8.955 1.00 94.38 109 GLU A N 1
ATOM 888 C CA . GLU A 1 109 ? -7.378 -3.112 -8.483 1.00 94.38 109 GLU A CA 1
ATOM 889 C C . GLU A 1 109 ? -7.067 -3.560 -7.049 1.00 94.38 109 GLU A C 1
ATOM 891 O O . GLU A 1 109 ? -7.922 -4.124 -6.352 1.00 94.38 109 GLU A O 1
ATOM 896 N N . ALA A 1 110 ? -5.837 -3.317 -6.586 1.00 96.50 110 ALA A N 1
ATOM 897 C CA . ALA A 1 110 ? -5.474 -3.607 -5.199 1.00 96.50 110 ALA A CA 1
ATOM 898 C C . ALA A 1 110 ? -6.371 -2.843 -4.203 1.00 96.50 110 ALA A C 1
ATOM 900 O O . ALA A 1 110 ? -6.709 -3.384 -3.148 1.00 96.50 110 ALA A O 1
ATOM 901 N N . ASP A 1 111 ? -6.819 -1.641 -4.575 1.00 95.75 111 ASP A N 1
ATOM 902 C CA . ASP A 1 111 ? -7.755 -0.799 -3.821 1.00 95.75 111 ASP A CA 1
ATOM 903 C C . ASP A 1 111 ? -9.106 -1.486 -3.585 1.00 95.75 111 ASP A C 1
ATOM 905 O O . ASP A 1 111 ? -9.633 -1.494 -2.469 1.00 95.75 111 ASP A O 1
ATOM 909 N N . ASP A 1 112 ? -9.645 -2.133 -4.622 1.00 95.19 112 ASP A N 1
ATOM 910 C CA . ASP A 1 112 ? -10.922 -2.848 -4.550 1.00 95.19 112 ASP A CA 1
ATOM 911 C C . ASP A 1 112 ? -10.811 -4.059 -3.621 1.00 95.19 112 ASP A C 1
ATOM 913 O O . ASP A 1 112 ? -11.667 -4.291 -2.760 1.00 95.19 112 ASP A O 1
ATOM 917 N N . LEU A 1 113 ? -9.716 -4.815 -3.759 1.00 96.62 113 LEU A N 1
ATOM 918 C CA . LEU A 1 113 ? -9.416 -5.947 -2.888 1.00 96.62 113 LEU A CA 1
ATOM 919 C C . LEU A 1 113 ? -9.288 -5.497 -1.430 1.00 96.62 113 LEU A C 1
ATOM 921 O O . LEU A 1 113 ? -9.851 -6.145 -0.545 1.00 96.62 113 LEU A O 1
ATOM 925 N N . ALA A 1 114 ? -8.594 -4.385 -1.175 1.00 97.88 114 ALA A N 1
ATOM 926 C CA . ALA A 1 114 ? -8.438 -3.834 0.165 1.00 97.88 114 ALA A CA 1
ATOM 927 C C . ALA A 1 114 ? -9.796 -3.445 0.757 1.00 97.88 114 ALA A C 1
ATOM 929 O O . ALA A 1 114 ? -10.121 -3.874 1.866 1.00 97.88 114 ALA A O 1
ATOM 930 N N . GLY A 1 115 ? -10.629 -2.721 0.005 1.00 97.06 115 GLY A N 1
ATOM 931 C CA . GLY A 1 115 ? -11.974 -2.337 0.438 1.00 97.06 115 GLY A CA 1
ATOM 932 C C . GLY A 1 115 ? -12.868 -3.540 0.759 1.00 97.06 115 GLY A C 1
ATOM 933 O O . GLY A 1 115 ? -13.504 -3.595 1.821 1.00 97.06 115 GLY A O 1
ATOM 934 N N . MET A 1 116 ? -12.876 -4.554 -0.110 1.00 96.62 116 MET A N 1
ATOM 935 C CA . MET A 1 116 ? -13.640 -5.791 0.100 1.00 96.62 116 MET A CA 1
ATOM 936 C C . MET A 1 116 ? -13.147 -6.589 1.313 1.00 96.62 116 MET A C 1
ATOM 938 O O . MET A 1 116 ? -13.951 -7.095 2.098 1.00 96.62 116 MET A O 1
ATOM 942 N N . LEU A 1 117 ? -11.831 -6.715 1.491 1.00 97.50 117 LEU A N 1
ATOM 943 C CA . LEU A 1 117 ? -11.261 -7.468 2.606 1.00 97.50 117 LEU A CA 1
ATOM 944 C C . LEU A 1 117 ? -11.453 -6.742 3.932 1.00 97.50 117 LEU A C 1
ATOM 946 O O . LEU A 1 117 ? -11.853 -7.377 4.904 1.00 97.50 117 LEU A O 1
ATOM 950 N N . VAL A 1 118 ? -11.225 -5.427 3.976 1.00 98.00 118 VAL A N 1
ATOM 951 C CA . VAL A 1 118 ? -11.437 -4.614 5.180 1.00 98.00 118 VAL A CA 1
ATOM 952 C C . VAL A 1 118 ? -12.898 -4.677 5.613 1.00 98.00 118 VAL A C 1
ATOM 954 O O . VAL A 1 118 ? -13.166 -4.994 6.769 1.00 98.00 118 VAL A O 1
ATOM 957 N N . SER A 1 119 ? -13.847 -4.451 4.699 1.00 97.19 119 SER A N 1
ATOM 958 C CA . SER A 1 119 ? -15.281 -4.501 5.029 1.00 97.19 119 SER A CA 1
ATOM 959 C C . SER A 1 119 ? -15.726 -5.867 5.561 1.00 97.19 119 SER A C 1
ATOM 961 O O . SER A 1 119 ? -16.591 -5.933 6.433 1.00 97.19 119 SER A O 1
ATOM 963 N N . ARG A 1 120 ? -15.108 -6.956 5.088 1.00 97.19 120 ARG A N 1
ATOM 964 C CA . ARG A 1 120 ? -15.421 -8.320 5.529 1.00 97.19 120 ARG A CA 1
ATOM 965 C C . ARG A 1 120 ? -14.703 -8.735 6.814 1.00 97.19 120 ARG A C 1
ATOM 967 O O . ARG A 1 120 ? -15.268 -9.517 7.578 1.00 97.19 120 ARG A O 1
ATOM 974 N N . LEU A 1 121 ? -13.457 -8.311 7.018 1.00 97.50 121 LEU A N 1
ATOM 975 C CA . LEU A 1 121 ? -12.593 -8.804 8.098 1.00 97.50 121 LEU A CA 1
ATOM 976 C C . LEU A 1 121 ? -12.605 -7.902 9.327 1.00 97.50 121 LEU A C 1
ATOM 978 O O . LEU A 1 121 ? -12.610 -8.431 10.432 1.00 97.50 121 LEU A O 1
ATOM 982 N N . ALA A 1 122 ? -12.653 -6.580 9.157 1.00 97.38 122 ALA A N 1
ATOM 983 C CA . ALA A 1 122 ? -12.615 -5.646 10.281 1.00 97.38 122 ALA A CA 1
ATOM 984 C C . ALA A 1 122 ? -13.736 -5.881 11.319 1.00 97.38 122 ALA A C 1
ATOM 986 O O . ALA A 1 122 ? -13.446 -5.783 12.505 1.00 97.38 122 ALA A O 1
ATOM 987 N N . PRO A 1 123 ? -14.982 -6.248 10.951 1.00 97.75 123 PRO A N 1
ATOM 988 C CA . PRO A 1 123 ? -16.030 -6.505 11.946 1.00 97.75 123 PRO A CA 1
ATOM 989 C C . PRO A 1 123 ? -15.904 -7.851 12.679 1.00 97.75 123 PRO A C 1
ATOM 991 O O . PRO A 1 123 ? -16.707 -8.139 13.565 1.00 97.75 123 PRO A O 1
ATOM 994 N N . GLN A 1 124 ? -14.980 -8.731 12.275 1.00 97.56 124 GLN A N 1
ATOM 995 C CA . GLN A 1 124 ? -14.893 -10.072 12.851 1.00 97.56 124 GLN A CA 1
ATOM 996 C C . GLN A 1 124 ? -14.212 -10.031 14.226 1.00 97.56 124 GLN A C 1
ATOM 998 O O . GLN A 1 124 ? -13.122 -9.477 14.341 1.00 97.56 124 GLN A O 1
ATOM 1003 N N . PRO A 1 125 ? -14.756 -10.716 15.249 1.00 96.44 125 PRO A N 1
ATOM 1004 C CA . PRO A 1 125 ? -14.215 -10.678 16.613 1.00 96.44 125 PRO A CA 1
ATOM 1005 C C . PRO A 1 125 ? -12.828 -11.327 16.744 1.00 96.44 125 PRO A C 1
ATOM 1007 O O . PRO A 1 125 ? -12.160 -11.176 17.758 1.00 96.44 125 PRO A O 1
ATOM 1010 N N . THR A 1 126 ? -12.387 -12.077 15.733 1.00 96.88 126 THR A N 1
ATOM 1011 C CA . THR A 1 126 ? -11.053 -12.690 15.673 1.00 96.88 126 THR A CA 1
ATOM 1012 C C . THR A 1 126 ? -9.980 -11.750 15.118 1.00 96.88 126 THR A C 1
ATOM 1014 O O . THR A 1 126 ? -8.812 -12.145 15.025 1.00 96.88 126 THR A O 1
ATOM 1017 N N . VAL A 1 127 ? -10.359 -10.549 14.675 1.00 98.00 127 VAL A N 1
ATOM 1018 C CA . VAL A 1 127 ? -9.475 -9.566 14.042 1.00 98.00 127 VAL A CA 1
ATOM 1019 C C . VAL A 1 127 ? -9.275 -8.401 14.995 1.00 98.00 127 VAL A C 1
ATOM 1021 O O . VAL A 1 127 ? -10.215 -7.668 15.274 1.00 98.00 127 VAL A O 1
ATOM 1024 N N . ASP A 1 128 ? -8.043 -8.237 15.478 1.00 98.06 128 ASP A N 1
ATOM 1025 C CA . ASP A 1 128 ? -7.734 -7.177 16.442 1.00 98.06 128 ASP A CA 1
ATOM 1026 C C . ASP A 1 128 ? -7.447 -5.882 15.681 1.00 98.06 128 ASP A C 1
ATOM 1028 O O . ASP A 1 128 ? -7.991 -4.837 16.017 1.00 98.06 128 ASP A O 1
ATOM 1032 N N . HIS A 1 129 ? -6.634 -5.961 14.617 1.00 98.62 129 HIS A N 1
ATOM 1033 C CA . HIS A 1 129 ? -6.270 -4.799 13.809 1.00 98.62 129 HIS A CA 1
ATOM 1034 C C . HIS A 1 129 ? -5.929 -5.157 12.358 1.00 98.62 129 HIS A C 1
ATOM 1036 O O . HIS A 1 129 ? -5.355 -6.215 12.079 1.00 98.62 129 HIS A O 1
ATOM 1042 N N . ILE A 1 130 ? -6.226 -4.250 11.426 1.00 98.81 130 ILE A N 1
ATOM 1043 C CA . ILE A 1 130 ? -5.773 -4.313 10.030 1.00 98.81 130 ILE A CA 1
ATOM 1044 C C . ILE A 1 130 ? -4.875 -3.110 9.740 1.00 98.81 130 ILE A C 1
ATOM 1046 O O . ILE A 1 130 ? -5.277 -1.956 9.877 1.00 98.81 130 ILE A O 1
ATOM 1050 N N . TYR A 1 131 ? -3.653 -3.380 9.304 1.00 98.75 131 TYR A N 1
ATOM 1051 C CA . TYR A 1 131 ? -2.695 -2.368 8.883 1.00 98.75 131 TYR A CA 1
ATOM 1052 C C . TYR A 1 131 ? -2.605 -2.338 7.362 1.00 98.75 131 TYR A C 1
ATOM 1054 O O . TYR A 1 131 ? -2.419 -3.371 6.723 1.00 98.75 131 TYR A O 1
ATOM 1062 N N . LEU A 1 132 ? -2.730 -1.147 6.798 1.00 98.69 132 LEU A N 1
ATOM 1063 C CA . LEU A 1 132 ? -2.757 -0.875 5.370 1.00 98.69 132 LEU A CA 1
ATOM 1064 C C . LEU A 1 132 ? -1.426 -0.238 4.960 1.00 98.69 132 LEU A C 1
ATOM 1066 O O . LEU A 1 132 ? -1.223 0.951 5.177 1.00 98.69 132 LEU A O 1
ATOM 1070 N N . LEU A 1 133 ? -0.501 -1.026 4.415 1.00 98.50 133 LEU A N 1
ATOM 1071 C CA . LEU A 1 133 ? 0.819 -0.563 3.990 1.00 98.50 133 LEU A CA 1
ATOM 1072 C C . LEU A 1 133 ? 0.790 -0.180 2.509 1.00 98.50 133 LEU A C 1
ATOM 1074 O O . LEU A 1 133 ? 0.847 -1.051 1.637 1.00 98.50 133 LEU A O 1
ATOM 1078 N N . THR A 1 134 ? 0.715 1.122 2.239 1.00 97.88 134 THR A N 1
ATOM 1079 C CA . THR A 1 134 ? 0.689 1.670 0.879 1.00 97.88 134 THR A CA 1
ATOM 1080 C C . THR A 1 134 ? 1.194 3.117 0.843 1.00 97.88 134 THR A C 1
ATOM 1082 O O . THR A 1 134 ? 1.266 3.813 1.856 1.00 97.88 134 THR A O 1
ATOM 1085 N N . GLY A 1 135 ? 1.630 3.558 -0.334 1.00 94.19 135 GLY A N 1
ATOM 1086 C CA . GLY A 1 135 ? 1.848 4.968 -0.649 1.00 94.19 135 GLY A CA 1
ATOM 1087 C C . GLY A 1 135 ? 0.598 5.656 -1.200 1.00 94.19 135 GLY A C 1
ATOM 1088 O O . GLY A 1 135 ? 0.632 6.871 -1.379 1.00 94.19 135 GLY A O 1
ATOM 1089 N N . ASP A 1 136 ? -0.472 4.904 -1.473 1.00 93.06 136 ASP A N 1
ATOM 1090 C CA . ASP A 1 136 ? -1.711 5.436 -2.028 1.00 93.06 136 ASP A CA 1
ATOM 1091 C C . ASP A 1 136 ? -2.580 6.072 -0.933 1.00 93.06 136 ASP A C 1
ATOM 1093 O O . ASP A 1 136 ? -2.931 5.439 0.071 1.00 93.06 136 ASP A O 1
ATOM 1097 N N . GLY A 1 137 ? -2.897 7.353 -1.122 1.00 92.75 137 GLY A N 1
ATOM 1098 C CA . GLY A 1 137 ? -3.760 8.114 -0.225 1.00 92.75 137 GLY A CA 1
ATOM 1099 C C . GLY A 1 137 ? -5.214 7.660 -0.291 1.00 92.75 137 GLY A C 1
ATOM 1100 O O . GLY A 1 137 ? -5.932 7.832 0.693 1.00 92.75 137 GLY A O 1
ATOM 1101 N N . ASP A 1 138 ? -5.638 7.012 -1.379 1.00 93.31 138 ASP A N 1
ATOM 1102 C CA . ASP A 1 138 ? -7.018 6.557 -1.545 1.00 93.31 138 ASP A CA 1
ATOM 1103 C C . ASP A 1 138 ? -7.405 5.554 -0.450 1.00 93.31 138 ASP A C 1
ATOM 1105 O O . ASP A 1 138 ? -8.543 5.562 0.020 1.00 93.31 138 ASP A O 1
ATOM 1109 N N . TRP A 1 139 ? -6.459 4.756 0.060 1.00 96.94 139 TRP A N 1
ATOM 1110 C CA . TRP A 1 139 ? -6.713 3.803 1.149 1.00 96.94 139 TRP A CA 1
ATOM 1111 C C . TRP A 1 139 ? -7.009 4.476 2.497 1.00 96.94 139 TRP A C 1
ATOM 1113 O O . TRP A 1 139 ? -7.501 3.802 3.406 1.00 96.94 139 TRP A O 1
ATOM 1123 N N . LEU A 1 140 ? -6.781 5.789 2.652 1.00 95.75 140 LEU A N 1
ATOM 1124 C CA . LEU A 1 140 ? -7.212 6.532 3.844 1.00 95.75 140 LEU A CA 1
ATOM 1125 C C . LEU A 1 140 ? -8.730 6.433 4.046 1.00 95.75 140 LEU A C 1
ATOM 1127 O O . LEU A 1 140 ? -9.181 6.371 5.189 1.00 95.75 140 LEU A O 1
ATOM 1131 N N . GLN A 1 141 ? -9.509 6.291 2.967 1.00 95.81 141 GLN A N 1
ATOM 1132 C CA . GLN A 1 141 ? -10.960 6.073 3.039 1.00 95.81 141 GLN A CA 1
ATOM 1133 C C . GLN A 1 141 ? -11.352 4.817 3.845 1.00 95.81 141 GLN A C 1
ATOM 1135 O O . GLN A 1 141 ? -12.491 4.679 4.292 1.00 95.81 141 GLN A O 1
ATOM 1140 N N . LEU A 1 142 ? -10.424 3.866 4.012 1.00 97.12 142 LEU A N 1
ATOM 1141 C CA . LEU A 1 142 ? -10.669 2.602 4.702 1.00 97.12 142 LEU A CA 1
ATOM 1142 C C . LEU A 1 142 ? -10.404 2.674 6.210 1.00 97.12 142 LEU A C 1
ATOM 1144 O O . LEU A 1 142 ? -10.858 1.768 6.922 1.00 97.12 142 LEU A O 1
ATOM 1148 N N . VAL A 1 143 ? -9.713 3.716 6.688 1.00 97.06 143 VAL A N 1
ATOM 1149 C CA . VAL A 1 143 ? -9.375 3.918 8.106 1.00 97.06 143 VAL A CA 1
ATOM 1150 C C . VAL A 1 143 ? -10.641 3.879 8.962 1.00 97.06 143 VAL A C 1
ATOM 1152 O O . VAL A 1 143 ? -11.686 4.391 8.577 1.00 97.06 143 VAL A O 1
ATOM 1155 N N . ARG A 1 144 ? -10.564 3.220 10.117 1.00 95.44 144 ARG A N 1
ATOM 1156 C CA . ARG A 1 144 ? -11.611 3.149 11.155 1.00 95.44 144 ARG A CA 1
ATOM 1157 C C . ARG A 1 144 ? -10.965 2.669 12.454 1.00 95.44 144 ARG A C 1
ATOM 1159 O O . ARG A 1 144 ? -9.754 2.477 12.485 1.00 95.44 144 ARG A O 1
ATOM 1166 N N . GLU A 1 145 ? -11.747 2.463 13.509 1.00 94.81 145 GLU A N 1
ATOM 1167 C CA . GLU A 1 145 ? -11.244 2.122 14.851 1.00 94.81 145 GLU A CA 1
ATOM 1168 C C . GLU A 1 145 ? -10.143 1.041 14.856 1.00 94.81 145 GLU A C 1
ATOM 1170 O O . GLU A 1 145 ? -9.072 1.260 15.415 1.00 94.81 145 GLU A O 1
ATOM 1175 N N . ASN A 1 146 ? -10.343 -0.069 14.138 1.00 97.44 146 ASN A N 1
ATOM 1176 C CA . ASN A 1 146 ? -9.383 -1.174 14.040 1.00 97.44 146 ASN A CA 1
ATOM 1177 C C . ASN A 1 146 ? -8.685 -1.297 12.671 1.00 97.44 146 ASN A C 1
ATOM 1179 O O . ASN A 1 146 ? -8.212 -2.375 12.299 1.00 97.44 146 ASN A O 1
ATOM 1183 N N . VAL A 1 147 ? -8.635 -0.213 11.888 1.00 98.38 147 VAL A N 1
ATOM 1184 C CA . VAL A 1 147 ? -7.945 -0.180 10.589 1.00 98.38 147 VAL A CA 1
ATOM 1185 C C . VAL A 1 147 ? -7.085 1.070 10.505 1.00 98.38 147 VAL A C 1
ATOM 1187 O O . VAL A 1 147 ? -7.590 2.185 10.610 1.00 98.38 147 VAL A O 1
ATOM 1190 N N . SER A 1 148 ? -5.786 0.902 10.272 1.00 98.25 148 SER A N 1
ATOM 1191 C CA . SER A 1 148 ? -4.857 2.029 10.149 1.00 98.25 148 SER A CA 1
ATOM 1192 C C . SER A 1 148 ? -4.109 2.028 8.833 1.00 98.25 148 SER A C 1
ATOM 1194 O O . SER A 1 148 ? -3.733 0.971 8.331 1.00 98.25 148 SER A O 1
ATOM 1196 N N . TRP A 1 149 ? -3.814 3.224 8.339 1.00 98.19 149 TRP A N 1
ATOM 1197 C CA . TRP A 1 149 ? -2.980 3.451 7.168 1.00 98.19 149 TRP A CA 1
ATOM 1198 C C . TRP A 1 149 ? -1.520 3.669 7.567 1.00 98.19 149 TRP A C 1
ATOM 1200 O O . TRP A 1 149 ? -1.231 4.341 8.558 1.00 98.19 149 TRP A O 1
ATOM 1210 N N . ILE A 1 150 ? -0.592 3.068 6.826 1.00 97.81 150 ILE A N 1
ATOM 1211 C CA . ILE A 1 150 ? 0.849 3.142 7.059 1.00 97.81 150 ILE A CA 1
ATOM 1212 C C . ILE A 1 150 ? 1.534 3.572 5.768 1.00 97.81 150 ILE A C 1
ATOM 1214 O O . ILE A 1 150 ? 1.488 2.864 4.761 1.00 97.81 150 ILE A O 1
ATOM 1218 N N . SER A 1 151 ? 2.245 4.695 5.842 1.00 95.69 151 SER A N 1
ATOM 1219 C CA . SER A 1 151 ? 3.004 5.217 4.713 1.00 95.69 151 SER A CA 1
ATOM 1220 C C . SER A 1 151 ? 4.226 4.356 4.408 1.00 95.69 151 SER A C 1
ATOM 1222 O O . SER A 1 151 ? 4.984 3.969 5.305 1.00 95.69 151 SER A O 1
ATOM 1224 N N . LEU A 1 152 ? 4.513 4.164 3.122 1.00 93.69 152 LEU A N 1
ATOM 1225 C CA . LEU A 1 152 ? 5.787 3.596 2.665 1.00 93.69 152 LEU A CA 1
ATOM 1226 C C . LEU A 1 152 ? 6.976 4.519 2.950 1.00 93.69 152 LEU A C 1
ATOM 1228 O O . LEU A 1 152 ? 8.070 4.053 3.262 1.00 93.69 152 LEU A O 1
ATOM 1232 N N . ARG A 1 153 ? 6.755 5.833 2.904 1.00 88.94 153 ARG A N 1
ATOM 1233 C CA . ARG A 1 153 ? 7.798 6.850 3.052 1.00 88.94 153 ARG A CA 1
ATOM 1234 C C . ARG A 1 153 ? 8.305 6.913 4.485 1.00 88.94 153 ARG A C 1
ATOM 1236 O O . ARG A 1 153 ? 7.521 7.082 5.414 1.00 88.94 153 ARG A O 1
ATOM 1243 N N . GLU A 1 154 ? 9.602 6.719 4.705 1.00 82.56 154 GLU A N 1
ATOM 1244 C CA . GLU A 1 154 ? 10.198 6.804 6.052 1.00 82.56 154 GLU A CA 1
ATOM 1245 C C . GLU A 1 154 ? 10.245 8.248 6.579 1.00 82.56 154 GLU A C 1
ATOM 1247 O O . GLU A 1 154 ? 10.225 8.447 7.787 1.00 82.56 154 GLU A O 1
ATOM 1252 N N . ASP A 1 155 ? 10.246 9.238 5.684 1.00 85.62 155 ASP A N 1
ATOM 1253 C CA . ASP A 1 155 ? 10.247 10.675 5.981 1.00 85.62 155 ASP A CA 1
ATOM 1254 C C . ASP A 1 155 ? 8.836 11.280 6.119 1.00 85.62 155 ASP A C 1
ATOM 1256 O O . ASP A 1 155 ? 8.692 12.489 6.298 1.00 85.62 155 ASP A O 1
ATOM 1260 N N . ALA A 1 156 ? 7.779 10.466 6.017 1.00 85.62 156 ALA A N 1
ATOM 1261 C CA . ALA A 1 156 ? 6.411 10.956 6.122 1.00 85.62 156 ALA A CA 1
ATOM 1262 C C . ALA A 1 156 ? 6.143 11.557 7.509 1.00 85.62 156 ALA A C 1
ATOM 1264 O O . ALA A 1 156 ? 6.328 10.887 8.525 1.00 85.62 156 ALA A O 1
ATOM 1265 N N . LYS A 1 157 ? 5.608 12.789 7.540 1.00 83.56 157 LYS A N 1
ATOM 1266 C CA . LYS A 1 157 ? 5.142 13.447 8.776 1.00 83.56 157 LYS A CA 1
ATOM 1267 C C . LYS A 1 157 ? 4.182 12.546 9.562 1.00 83.56 157 LYS A C 1
ATOM 1269 O O . LYS A 1 157 ? 4.286 12.454 10.780 1.00 83.56 157 LYS A O 1
ATOM 1274 N N . TYR A 1 158 ? 3.292 11.857 8.847 1.00 86.25 158 TYR A N 1
ATOM 1275 C CA . TYR A 1 158 ? 2.369 10.870 9.398 1.00 86.25 158 TYR A CA 1
ATOM 1276 C C . TYR A 1 158 ? 2.711 9.490 8.841 1.00 86.25 158 TYR A C 1
ATOM 1278 O O . TYR A 1 158 ? 2.310 9.120 7.738 1.00 86.25 158 TYR A O 1
ATOM 1286 N N . LYS A 1 159 ? 3.508 8.734 9.601 1.00 91.50 159 LYS A N 1
ATOM 1287 C CA . LYS A 1 159 ? 3.948 7.388 9.210 1.00 91.50 159 LYS A CA 1
ATOM 1288 C C . LYS A 1 159 ? 2.864 6.333 9.415 1.00 91.50 159 LYS A C 1
ATOM 1290 O O . LYS A 1 159 ? 2.773 5.389 8.638 1.00 91.50 159 LYS A O 1
ATOM 1295 N N . HIS A 1 160 ? 2.062 6.502 10.458 1.00 94.62 160 HIS A N 1
ATOM 1296 C CA . HIS A 1 160 ? 0.968 5.625 10.851 1.00 94.62 160 HIS A CA 1
ATOM 1297 C C . HIS A 1 160 ? -0.213 6.523 11.211 1.00 94.62 160 HIS A C 1
ATOM 1299 O O . HIS A 1 160 ? -0.051 7.451 11.996 1.00 94.62 160 HIS A O 1
ATOM 1305 N N . VAL A 1 161 ? -1.353 6.279 10.571 1.00 94.94 161 VAL A N 1
ATOM 1306 C CA . VAL A 1 161 ? -2.584 7.057 10.700 1.00 94.94 161 VAL A CA 1
ATOM 1307 C C . VAL A 1 161 ? -3.680 6.108 11.160 1.00 94.94 161 VAL A C 1
ATOM 1309 O O . VAL A 1 161 ? -4.130 5.237 10.407 1.00 94.94 161 VAL A O 1
ATOM 1312 N N . ASN A 1 162 ? -4.081 6.245 12.417 1.00 94.94 162 ASN A N 1
ATOM 1313 C CA . ASN A 1 162 ? -5.267 5.591 12.961 1.00 94.94 162 ASN A CA 1
ATOM 1314 C C . ASN A 1 162 ? -6.505 6.500 12.814 1.00 94.94 162 ASN A C 1
ATOM 1316 O O . ASN A 1 162 ? -6.440 7.579 12.225 1.00 94.94 162 ASN A O 1
ATOM 1320 N N . PHE A 1 163 ? -7.645 6.059 13.348 1.00 92.69 163 PHE A N 1
ATOM 1321 C CA . PHE A 1 163 ? -8.885 6.832 13.286 1.00 92.69 163 PHE A CA 1
ATOM 1322 C C . PHE A 1 163 ? -8.796 8.191 13.998 1.00 92.69 163 PHE A C 1
ATOM 1324 O O . PHE A 1 163 ? -9.338 9.173 13.505 1.00 92.69 163 PHE A O 1
ATOM 1331 N N . GLU A 1 164 ? -8.071 8.274 15.113 1.00 91.88 164 GLU A N 1
ATOM 1332 C CA . GLU A 1 164 ? -7.912 9.513 15.887 1.00 91.88 164 GLU A CA 1
ATOM 1333 C C . GLU A 1 164 ? -7.080 10.558 15.128 1.00 91.88 164 GLU A C 1
ATOM 1335 O O . GLU A 1 164 ? -7.380 11.749 15.155 1.00 91.88 164 GLU A O 1
ATOM 1340 N N . GLN A 1 165 ? -6.061 10.102 14.400 1.00 93.31 165 GLN A N 1
ATOM 1341 C CA . GLN A 1 165 ? -5.165 10.945 13.603 1.00 93.31 165 GLN A CA 1
ATOM 1342 C C . GLN A 1 165 ? -5.728 11.277 12.215 1.00 93.31 165 GLN A C 1
ATOM 1344 O O . GLN A 1 165 ? -5.169 12.116 11.505 1.00 93.31 165 GLN A O 1
ATOM 1349 N N . PHE A 1 166 ? -6.824 10.631 11.807 1.00 93.62 166 PHE A N 1
ATOM 1350 C CA . PHE A 1 166 ? -7.408 10.783 10.477 1.00 93.62 166 PHE A CA 1
ATOM 1351 C C . PHE A 1 166 ? -7.743 12.243 10.154 1.00 93.62 166 PHE A C 1
ATOM 1353 O O . PHE A 1 166 ? -7.372 12.748 9.091 1.00 93.62 166 PHE A O 1
ATOM 1360 N N . ALA A 1 167 ? -8.419 12.926 11.081 1.00 93.00 167 ALA A N 1
ATOM 1361 C CA . ALA A 1 167 ? -8.853 14.302 10.876 1.00 93.00 167 ALA A CA 1
ATOM 1362 C C . ALA A 1 167 ? -7.680 15.284 10.823 1.00 93.00 167 ALA A C 1
ATOM 1364 O O . ALA A 1 167 ? -7.718 16.246 10.061 1.00 93.00 167 ALA A O 1
ATOM 1365 N N . GLU A 1 168 ? -6.615 15.014 11.579 1.00 91.44 168 GLU A N 1
ATOM 1366 C CA . GLU A 1 168 ? -5.401 15.829 11.549 1.00 91.44 168 GLU A CA 1
ATOM 1367 C C . GLU A 1 168 ? -4.696 15.741 10.188 1.00 91.44 168 GLU A C 1
ATOM 1369 O O . GLU A 1 168 ? -4.240 16.754 9.661 1.00 91.44 168 GLU A O 1
ATOM 1374 N N . LEU A 1 169 ? -4.629 14.541 9.602 1.00 89.81 169 LEU A N 1
ATOM 1375 C CA . LEU A 1 169 ? -3.988 14.340 8.304 1.00 89.81 169 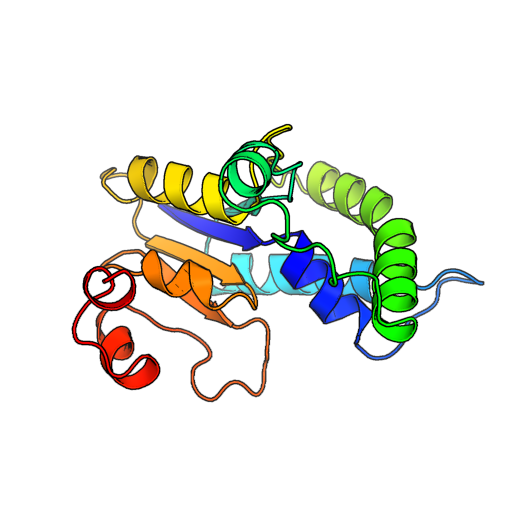LEU A CA 1
ATOM 1376 C C . LEU A 1 169 ? -4.836 14.871 7.143 1.00 89.81 169 LEU A C 1
ATOM 1378 O O . LEU A 1 169 ? -4.307 15.510 6.237 1.00 89.81 169 LEU A O 1
ATOM 1382 N N . THR A 1 170 ? -6.128 14.546 7.130 1.00 91.38 170 THR A N 1
ATOM 1383 C CA . THR A 1 170 ? -6.994 14.792 5.964 1.00 91.38 170 THR A CA 1
ATOM 1384 C C . THR A 1 170 ? -7.698 16.144 6.009 1.00 91.38 170 THR A C 1
ATOM 1386 O O . THR A 1 170 ? -8.196 16.602 4.985 1.00 91.38 170 THR A O 1
ATOM 1389 N N . G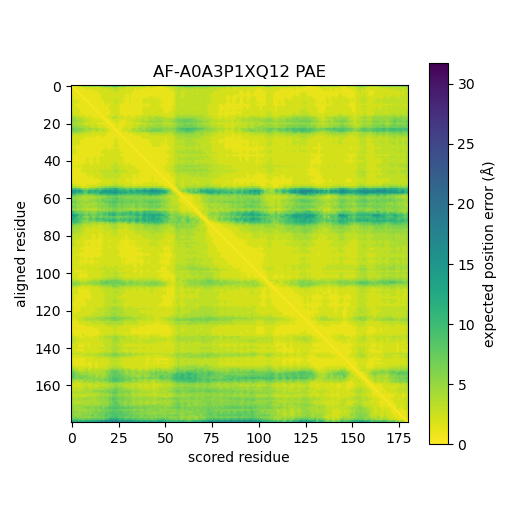LY A 1 171 ? -7.771 16.781 7.182 1.00 92.88 171 GLY A N 1
ATOM 1390 C CA . GLY A 1 171 ? -8.605 17.961 7.409 1.00 92.88 171 GLY A CA 1
ATOM 1391 C C . GLY A 1 171 ? -10.108 17.658 7.440 1.00 92.88 171 GLY A C 1
ATOM 1392 O O . GLY A 1 171 ? -10.908 18.587 7.539 1.00 92.88 171 GLY A O 1
ATOM 1393 N N . LEU A 1 172 ? -10.504 16.382 7.364 1.00 92.38 172 LEU A N 1
ATOM 1394 C CA . LEU A 1 172 ? -11.897 15.946 7.312 1.00 92.38 172 LEU A CA 1
ATOM 1395 C C . LEU A 1 172 ? -12.271 15.141 8.557 1.00 92.38 172 LEU A C 1
ATOM 1397 O O . LEU A 1 172 ? -11.475 14.343 9.047 1.00 92.38 172 LEU A O 1
ATOM 1401 N N . PRO A 1 173 ? -13.499 15.296 9.077 1.00 90.19 173 PRO A N 1
ATOM 1402 C CA . PRO A 1 173 ? -13.861 14.725 10.370 1.00 90.19 173 PRO A CA 1
ATOM 1403 C C . PRO A 1 173 ? -13.967 13.198 10.349 1.00 90.19 173 PRO A C 1
ATOM 1405 O O . PRO A 1 173 ? -13.823 12.567 11.392 1.00 90.19 173 PRO A O 1
ATOM 1408 N N . THR A 1 174 ? -14.263 12.591 9.192 1.00 90.94 174 THR A N 1
ATOM 1409 C CA . THR A 1 174 ? -14.462 11.141 9.080 1.00 90.94 174 THR A CA 1
ATOM 1410 C C . THR A 1 174 ? -14.011 10.596 7.721 1.00 90.94 174 THR A C 1
ATOM 1412 O O . THR A 1 174 ? -14.072 11.317 6.724 1.00 90.94 174 THR A O 1
ATOM 1415 N N . PRO A 1 175 ? -13.668 9.297 7.637 1.00 90.06 175 PRO A N 1
ATOM 1416 C CA . PRO A 1 175 ? -13.431 8.599 6.371 1.00 90.06 175 PRO A CA 1
ATOM 1417 C C . PRO A 1 175 ? -14.613 8.667 5.400 1.00 90.06 175 PRO A C 1
ATOM 1419 O O . PRO A 1 175 ? -14.417 8.662 4.191 1.00 90.06 175 PRO A O 1
ATOM 1422 N N . ARG A 1 176 ? -15.850 8.766 5.910 1.00 88.19 176 ARG A N 1
ATOM 1423 C CA . ARG A 1 176 ? -17.032 8.956 5.062 1.00 88.19 176 ARG A CA 1
ATOM 1424 C C . ARG A 1 176 ? -17.027 10.329 4.394 1.00 88.19 176 ARG A C 1
ATOM 1426 O O . ARG A 1 176 ? -17.282 10.399 3.202 1.00 88.19 176 ARG A O 1
ATOM 1433 N N . ALA A 1 177 ? -16.687 11.377 5.142 1.00 90.19 177 ALA A N 1
ATOM 1434 C CA . ALA A 1 177 ? -16.551 12.728 4.602 1.00 90.19 177 ALA A CA 1
ATOM 1435 C C . ALA A 1 177 ? -15.391 12.851 3.600 1.00 90.19 177 ALA A C 1
ATOM 1437 O O . ALA A 1 177 ? -15.394 13.754 2.787 1.00 90.19 177 ALA A O 1
ATOM 1438 N N . PHE A 1 178 ? -14.408 11.947 3.635 1.00 89.88 178 PHE A N 1
ATOM 1439 C CA . PHE A 1 178 ? -13.326 11.887 2.643 1.00 89.88 178 PHE A CA 1
ATOM 1440 C C . PHE A 1 178 ? -13.764 11.332 1.281 1.00 89.88 178 PHE A C 1
ATOM 1442 O O . PHE A 1 178 ? -13.029 11.454 0.309 1.00 89.88 178 PHE A O 1
ATOM 1449 N N . LEU A 1 179 ? -14.959 10.742 1.202 1.00 85.38 179 LEU A N 1
ATOM 1450 C CA . LEU A 1 179 ? -15.544 10.221 -0.035 1.00 85.38 179 LEU A CA 1
ATOM 1451 C C . LEU A 1 179 ? -16.621 11.132 -0.641 1.00 85.38 179 LEU A C 1
ATOM 1453 O O . LEU A 1 179 ? -17.059 10.859 -1.759 1.00 85.38 179 LEU A O 1
ATOM 1457 N N . GLU A 1 180 ? -17.086 12.139 0.101 1.00 78.31 180 GLU A N 1
ATOM 1458 C CA . GLU A 1 180 ? -18.196 13.040 -0.257 1.00 78.31 180 GLU A CA 1
ATOM 1459 C C . GLU A 1 180 ? -17.686 14.454 -0.549 1.00 78.31 180 GLU A C 1
ATOM 1461 O O . GLU A 1 180 ? -18.202 15.062 -1.513 1.00 78.31 180 GLU A O 1
#

Organism: Escherichia coli (NCBI:txid562)

Radius of gyration: 16.59 Å; Cα contacts (8 Å, |Δi|>4): 292; chains: 1; bounding box: 43×37×38 Å

Nearest PDB structures (foldseek):
  5hmm-assembly1_A  TM=8.457E-01  e=3.606E-11  Tequintavirus T5
  5hp4-assembly1_A  TM=8.197E-01  e=2.304E-11  Tequintavirus T5
  1ut8-assembly1_A  TM=8.306E-01  e=1.217E-10  Tequintavirus T5
  5hml-assembly2_B  TM=8.178E-01  e=1.786E-10  Tequintavirus T5
  1xo1-assembly2_B  TM=8.204E-01  e=1.143E-09  Tequintavirus T5

InterPro domains:
  IPR002421 5'-3' exonuclease [SM00475] (2-179)
  IPR020046 5'-3' exonuclease, alpha-helical arch, N-terminal [PF02739] (3-165)
  IPR029060 PIN-like domain superfamily [SSF88723] (3-171)
  IPR038969 Flap endonuclease [PTHR42646] (3-179)

Solvent-accessible surface area (backbone atoms only — not comparable to full-atom values): 9720 Å² total; per-residue (Å²): 76,34,35,27,42,30,34,44,56,48,44,32,55,56,24,47,71,43,79,89,34,68,63,83,94,42,69,38,26,24,43,53,43,39,56,51,49,55,53,49,52,27,59,78,62,67,18,53,54,33,35,28,29,64,37,40,57,59,70,56,31,75,78,38,70,69,61,74,63,69,70,62,72,44,66,69,55,38,53,49,50,52,57,34,59,72,29,45,66,56,40,56,51,52,40,48,75,71,71,41,51,73,47,68,45,75,68,29,38,30,66,53,52,48,53,55,46,45,70,64,43,60,82,35,93,68,39,64,36,40,38,39,41,29,69,63,70,75,59,49,53,66,38,33,93,50,24,29,36,28,44,69,50,88,83,42,94,66,40,66,37,4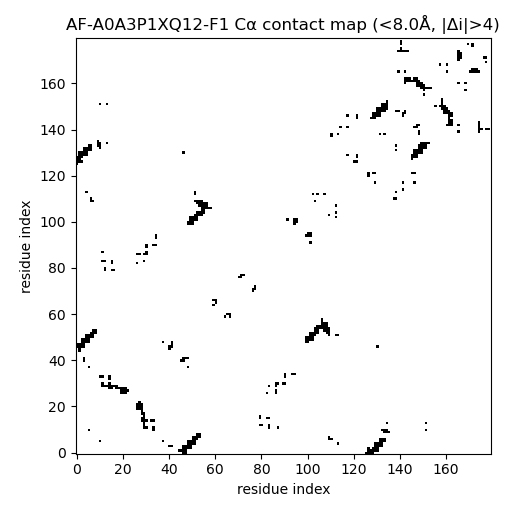2,47,85,47,40,31,77,74,69,75,34,91,40,38,68,61,70,76,107

pLDDT: mean 94.31, std 5.13, range [75.44, 98.81]

Mean predicted aligned error: 3.47 Å

Foldseek 3Di:
DEAEEEALVQLLLVQLPDDFDDDVPATCRSVVSSVVVQVVCCVVVVHQYEYQAFAAAVPVCVVPVCVCVCQCVDPVSVVSVVSSVVNVVVSVVVCVVVVHHYDYDNHGGSLVVLQVCLVVPVPDPVYQAYEYEGCDPLCLLSADQRYWYAYPDPPDPPRIGHLVCSCVVPVDNGSVRVVD

Sequence (180 aa):
MNYLFVDGNSLGYYHQQSDKLHNGEMEVQAAFGFVKNVRRYASILHARPMILWDGFSDKRRDFYPEYKANRDDDPDMKKMKEGFAIQKPYILKMMTALGVNQLIAKDAEADDLAGMLVSRLAPQPTVDHIYLLTGDGDWLQLVRENVSWISLREDAKYKHVNFEQFAELTGLPTPRAFLE

Secondary structure (DSSP, 8-state):
-EEEEEEHHHHHHHHHTSS--EETTEE-HHHHHHHHHHHHHHHHTTEEEEEEE----HHHHHH-TTTTGGGGSSHHHHHHHHHHHHHHHHHHHHHHHTT-EEEE-SS--HHHHHHHHHHHHTTSTT--EEEEEES-GGGGGG-BTTEEEEES-TT-S-SEE-HHHHHHHHSSSSTTTT--